Protein AF-A0A3G5AWD2-F1 (afdb_monomer_lite)

pLDDT: mean 72.59, std 14.07, range [32.78, 94.0]

InterPro domains:
  IPR052785 Enterotoxin complex component [PTHR38443] (2-233)

Foldseek 3Di:
DPPDPVPPVVLVVLLVLLVVLVVLLVVLVVLLVCLVVLLVVLVVVLVVLVCLLVVLCPDVVNVLLVVLQVLLVVLVVQLVVQLVVQLVVCVVVVHDPVVSVVSSVVSNVVSCVVCVVSNVSNVVSVVCVVPVVVSVPVVSVVVSVVSVVVSVVSVVSNVVSVVSSVVSVVVSVVSCVPDDPVSNVVSVVVVVVVVVVVVVVVVVVVVVVVVVVVVVVVVVVVVVVVVVVVVVVD

Sequence (234 aa):
GILSTDGTGKIDQLKNEILNTKKAIQNDLQQIALIPGALNEQGFAIFKEVYSLSKEIIEPAAQAGVAAYNKGKEINNSILEAEKKAAQEATEQGKTALEIESAKKAAREAIEKSKQGEIAAAAAAKTQEYDLMKVIDTEKIKKTFGVFAEVNKLTAEQRAYLDDLEKQNQKIYDLTTKLSIADLQKSMLLLTQNDLHTFANQVDVELDLLKRYKEDLNLIKNSITKLSTNVDTT

Organism: Bacillus cereus (NCBI:txid1396)

Secondary structure (DSSP, 8-state):
----TTTHHHHHHHHHHHHHHHHHHHHHHHHHHHHHHHHHHHHHHHHHHHHHHHHHHH-HHHHHHHHHHHHHHHHHHHHHHHHHHHHHHHHHTT--HHHHHHHHHHHHHHHHHHTHHHHHHHHHHHHTT--HHHHS-HHHHHHHHHHHHHHHHHHHHHHHHHHHHHHHHHHHHHHHHTS-HHHHHHHHHHHHHHHHHHHHHHHHHHHHHHHHHHHHHHHHHHHHHHHHHHHTT-

Radius of gyration: 40.39 Å; chains: 1; bounding box: 72×81×119 Å

Structure (mmCIF, N/CA/C/O backbone):
data_AF-A0A3G5AWD2-F1
#
_entry.id   AF-A0A3G5AWD2-F1
#
loop_
_atom_site.group_PDB
_atom_site.id
_atom_site.type_symbol
_atom_site.label_atom_id
_atom_site.label_alt_id
_atom_site.label_comp_id
_atom_site.label_asym_id
_atom_site.label_entity_id
_atom_site.label_seq_id
_atom_site.pdbx_PDB_ins_code
_atom_site.Cartn_x
_atom_site.Cartn_y
_atom_site.Cartn_z
_atom_site.occupancy
_atom_site.B_iso_or_equiv
_atom_site.auth_seq_id
_atom_site.auth_comp_id
_atom_site.auth_asym_id
_atom_site.auth_atom_id
_atom_site.pdbx_PDB_model_num
ATOM 1 N N . GLY A 1 1 ? 25.297 -13.599 -63.933 1.00 32.78 1 GLY A N 1
ATOM 2 C CA . GLY A 1 1 ? 25.505 -13.760 -62.486 1.00 32.78 1 GLY A CA 1
ATOM 3 C C . GLY A 1 1 ? 24.284 -13.227 -61.790 1.00 32.78 1 GLY A C 1
ATOM 4 O O . GLY A 1 1 ? 24.028 -12.037 -61.892 1.00 32.78 1 GLY A O 1
ATOM 5 N N . ILE A 1 2 ? 23.486 -14.112 -61.200 1.00 34.81 2 ILE A N 1
ATOM 6 C CA . ILE A 1 2 ? 22.302 -13.735 -60.428 1.00 34.81 2 ILE A CA 1
ATOM 7 C C . ILE A 1 2 ? 22.834 -13.215 -59.091 1.00 34.81 2 ILE A C 1
ATOM 9 O O . ILE A 1 2 ? 23.329 -13.988 -58.277 1.00 34.81 2 ILE A O 1
ATOM 13 N N . LEU A 1 3 ? 22.834 -11.894 -58.924 1.00 37.12 3 LEU A N 1
ATOM 14 C CA . LEU A 1 3 ? 23.059 -11.251 -57.634 1.00 37.12 3 LEU A CA 1
ATOM 15 C C . LEU A 1 3 ? 21.823 -11.532 -56.782 1.00 37.12 3 LEU A C 1
ATOM 17 O O . LEU A 1 3 ? 20.795 -10.876 -56.931 1.00 37.12 3 LEU A O 1
ATOM 21 N N . SER A 1 4 ? 21.914 -12.572 -55.957 1.00 35.22 4 SER A N 1
ATOM 22 C CA . SER A 1 4 ? 20.872 -12.986 -55.027 1.00 35.22 4 SER A CA 1
ATOM 23 C C . SER A 1 4 ? 20.471 -11.821 -54.120 1.00 35.22 4 SER A C 1
ATOM 25 O O . SER A 1 4 ? 21.257 -11.336 -53.309 1.00 35.22 4 SER A O 1
ATOM 27 N N . THR A 1 5 ? 19.217 -11.401 -54.240 1.00 43.53 5 THR A N 1
ATOM 28 C CA . THR A 1 5 ? 18.523 -10.403 -53.412 1.00 43.53 5 THR A CA 1
ATOM 29 C C . THR A 1 5 ? 18.226 -10.883 -51.982 1.00 43.53 5 THR A C 1
ATOM 31 O O . THR A 1 5 ? 17.611 -10.162 -51.202 1.00 43.53 5 THR A O 1
ATOM 34 N N . ASP A 1 6 ? 18.685 -12.079 -51.605 1.00 42.88 6 ASP A N 1
ATOM 35 C CA . ASP A 1 6 ? 18.377 -12.740 -50.327 1.00 42.88 6 ASP A CA 1
ATOM 36 C C . ASP A 1 6 ? 19.173 -12.211 -49.115 1.00 42.88 6 ASP A C 1
ATOM 38 O O . ASP A 1 6 ? 18.933 -12.635 -47.982 1.00 42.88 6 ASP A O 1
ATOM 42 N N . GLY A 1 7 ? 20.127 -11.294 -49.326 1.00 48.44 7 GLY A N 1
ATOM 43 C CA . GLY A 1 7 ? 21.010 -10.772 -48.272 1.00 48.44 7 GLY A CA 1
ATOM 44 C C . GLY A 1 7 ? 20.527 -9.492 -47.577 1.00 48.44 7 GLY A C 1
ATOM 45 O O . GLY A 1 7 ? 20.767 -9.313 -46.386 1.00 48.44 7 GLY A O 1
ATOM 46 N N . THR A 1 8 ? 19.833 -8.596 -48.283 1.00 52.56 8 THR A N 1
ATOM 47 C CA . THR A 1 8 ? 19.441 -7.271 -47.760 1.00 52.56 8 THR A CA 1
ATOM 48 C C . THR A 1 8 ? 18.243 -7.338 -46.811 1.00 52.56 8 THR A C 1
ATOM 50 O O . THR A 1 8 ? 18.281 -6.736 -45.741 1.00 52.56 8 THR A O 1
ATOM 53 N N . GLY A 1 9 ? 17.223 -8.143 -47.130 1.00 58.12 9 GLY A N 1
ATOM 54 C CA . GLY A 1 9 ? 16.005 -8.243 -46.313 1.00 58.12 9 GLY A CA 1
ATOM 55 C C . GLY A 1 9 ? 16.225 -8.843 -44.918 1.00 58.12 9 GLY A C 1
ATOM 56 O O . GLY A 1 9 ? 15.595 -8.408 -43.957 1.00 58.12 9 GLY A O 1
ATOM 57 N N . LYS A 1 10 ? 17.162 -9.791 -44.778 1.00 60.72 10 LYS A N 1
ATOM 58 C CA . LYS A 1 10 ? 17.505 -10.403 -43.480 1.00 60.72 10 LYS A CA 1
ATOM 59 C C . LYS A 1 10 ? 18.208 -9.422 -42.541 1.00 60.72 10 LYS A C 1
ATOM 61 O O . LYS A 1 10 ? 17.951 -9.433 -41.342 1.00 60.72 10 LYS A O 1
ATOM 66 N N . ILE A 1 11 ? 19.066 -8.556 -43.084 1.00 63.03 11 ILE A N 1
ATOM 67 C CA . ILE A 1 11 ? 19.780 -7.535 -42.306 1.00 63.03 11 ILE A CA 1
ATOM 68 C C . ILE A 1 11 ? 18.812 -6.443 -41.832 1.00 63.03 11 ILE A C 1
ATOM 70 O O . ILE A 1 11 ? 18.883 -6.027 -40.677 1.00 63.03 11 ILE A O 1
ATOM 74 N N . ASP A 1 12 ? 17.875 -6.016 -42.681 1.00 64.25 12 ASP A N 1
ATOM 75 C CA . ASP A 1 12 ? 16.871 -5.015 -42.304 1.00 64.25 12 ASP A CA 1
ATOM 76 C C . ASP A 1 12 ? 15.868 -5.553 -41.271 1.00 64.25 12 ASP A C 1
ATOM 78 O O . ASP A 1 12 ? 15.511 -4.845 -40.326 1.00 64.25 12 ASP A O 1
ATOM 82 N N . GLN A 1 13 ? 15.459 -6.821 -41.389 1.00 67.19 13 GLN A N 1
ATOM 83 C CA . GLN A 1 13 ? 14.648 -7.494 -40.368 1.00 67.19 13 GLN A CA 1
ATOM 84 C C . GLN A 1 13 ? 15.373 -7.546 -39.026 1.00 67.19 13 GLN A C 1
ATOM 86 O O . GLN A 1 13 ? 14.821 -7.127 -38.010 1.00 67.19 13 GLN A O 1
ATOM 91 N N . LEU A 1 14 ? 16.635 -7.970 -39.029 1.00 64.56 14 LEU A N 1
ATOM 92 C CA . LEU A 1 14 ? 17.430 -8.045 -37.815 1.00 64.56 14 LEU A CA 1
ATOM 93 C C . LEU A 1 14 ? 17.644 -6.669 -37.167 1.00 64.56 14 LEU A C 1
ATOM 95 O O . LEU A 1 14 ? 17.541 -6.527 -35.949 1.00 64.56 14 LEU A O 1
ATOM 99 N N . LYS A 1 15 ? 17.894 -5.633 -37.974 1.00 66.25 15 LYS A N 1
ATOM 100 C CA . LYS A 1 15 ? 17.991 -4.246 -37.504 1.00 66.25 15 LYS A CA 1
ATOM 101 C C . LYS A 1 15 ? 16.703 -3.808 -36.808 1.00 66.25 15 LYS A C 1
ATOM 103 O O . LYS A 1 15 ? 16.760 -3.228 -35.724 1.00 66.25 15 LYS A O 1
ATOM 108 N N . ASN A 1 16 ? 15.554 -4.080 -37.421 1.00 73.00 16 ASN A N 1
ATOM 109 C CA . ASN A 1 16 ? 14.258 -3.731 -36.851 1.00 73.00 16 ASN A CA 1
ATOM 110 C C . ASN A 1 16 ? 13.982 -4.508 -35.560 1.00 73.00 16 ASN A C 1
ATOM 112 O O . ASN A 1 16 ? 13.482 -3.924 -34.603 1.00 73.00 16 ASN A O 1
ATOM 116 N N . GLU A 1 17 ? 14.356 -5.785 -35.488 1.00 73.25 17 GLU A N 1
ATOM 117 C CA . GLU A 1 17 ? 14.231 -6.577 -34.262 1.00 73.25 17 GLU A CA 1
ATOM 118 C C . GLU A 1 17 ? 15.105 -6.036 -33.126 1.00 73.25 17 GLU A C 1
ATOM 120 O O . GLU A 1 17 ? 14.606 -5.865 -32.017 1.00 73.25 17 GLU A O 1
ATOM 125 N N . ILE A 1 18 ? 16.365 -5.680 -33.400 1.00 67.56 18 ILE A N 1
ATOM 126 C CA . ILE A 1 18 ? 17.262 -5.073 -32.404 1.00 67.56 18 ILE A CA 1
ATOM 127 C C . ILE A 1 18 ? 16.714 -3.719 -31.930 1.00 67.56 18 ILE A C 1
ATOM 129 O O . ILE A 1 18 ? 16.698 -3.450 -30.730 1.00 67.56 18 ILE A O 1
ATOM 133 N N . LEU A 1 19 ? 16.245 -2.866 -32.847 1.00 70.25 19 LEU A N 1
ATOM 134 C CA . LEU A 1 19 ? 15.649 -1.569 -32.506 1.00 70.25 19 LEU A CA 1
ATOM 135 C C . LEU A 1 19 ? 14.384 -1.723 -31.656 1.00 70.25 19 LEU A C 1
ATOM 137 O O . LEU A 1 19 ? 14.224 -1.019 -30.661 1.00 70.25 19 LEU A O 1
ATOM 141 N N . ASN A 1 20 ? 13.501 -2.650 -32.023 1.00 78.94 20 ASN A N 1
ATOM 142 C CA . ASN A 1 20 ? 12.268 -2.902 -31.285 1.00 78.94 20 ASN A CA 1
ATOM 143 C C . ASN A 1 20 ? 12.556 -3.469 -29.891 1.00 78.94 20 ASN A C 1
ATOM 145 O O . ASN A 1 20 ? 11.958 -3.015 -28.921 1.00 78.94 20 ASN A O 1
ATOM 149 N N . THR A 1 21 ? 13.514 -4.390 -29.768 1.00 68.75 21 THR A N 1
ATOM 150 C CA . THR A 1 21 ? 13.931 -4.929 -28.468 1.00 68.75 21 THR A CA 1
ATOM 151 C C . THR A 1 21 ? 14.593 -3.860 -27.593 1.00 68.75 21 THR A C 1
ATOM 153 O O . THR A 1 21 ? 14.293 -3.784 -26.407 1.00 68.75 21 THR A O 1
ATOM 156 N N . LYS A 1 22 ? 15.407 -2.956 -28.156 1.00 68.50 22 LYS A N 1
ATOM 157 C CA . LYS A 1 22 ? 15.947 -1.806 -27.406 1.00 68.50 22 LYS A CA 1
ATOM 158 C C . LYS A 1 22 ? 14.855 -0.858 -26.908 1.00 68.50 22 LYS A C 1
ATOM 160 O O . LYS A 1 22 ? 14.927 -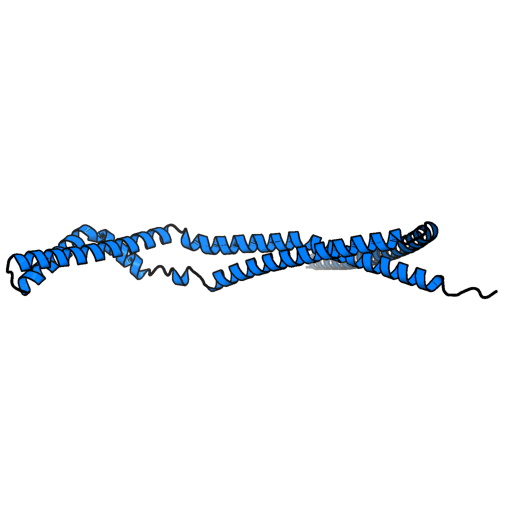0.411 -25.768 1.00 68.50 22 LYS A O 1
ATOM 165 N N . LYS A 1 23 ? 13.845 -0.567 -27.736 1.00 78.06 23 LYS A N 1
ATOM 166 C CA . LYS A 1 23 ? 12.687 0.245 -27.327 1.00 78.06 23 LYS A CA 1
ATOM 167 C C . LYS A 1 23 ? 11.889 -0.423 -26.208 1.00 78.06 23 LYS A C 1
ATOM 169 O O . LYS A 1 23 ? 11.485 0.268 -25.281 1.00 78.06 23 LYS A O 1
ATOM 174 N N . ALA A 1 24 ? 11.697 -1.742 -26.276 1.00 72.75 24 ALA A N 1
ATOM 175 C CA . ALA A 1 24 ? 11.043 -2.506 -25.214 1.00 72.75 24 ALA A CA 1
ATOM 176 C C . ALA A 1 24 ? 11.823 -2.398 -23.892 1.00 72.75 24 ALA A C 1
ATOM 178 O O . ALA A 1 24 ? 11.256 -1.966 -22.897 1.00 72.75 24 ALA A O 1
ATOM 179 N N . ILE A 1 25 ? 13.145 -2.616 -23.917 1.00 68.31 25 ILE A N 1
ATOM 180 C CA . ILE A 1 25 ? 14.016 -2.448 -22.738 1.00 68.31 25 ILE A CA 1
ATOM 181 C C . ILE A 1 25 ? 13.930 -1.029 -22.170 1.00 68.31 25 ILE A C 1
ATOM 183 O O . ILE A 1 25 ? 13.826 -0.853 -20.961 1.00 68.31 25 ILE A O 1
ATOM 187 N N . GLN A 1 26 ? 13.979 -0.001 -23.023 1.00 69.25 26 GLN A N 1
ATOM 188 C CA . GLN A 1 26 ? 13.848 1.389 -22.576 1.00 69.25 26 GLN A CA 1
ATOM 189 C C . GLN A 1 26 ? 12.498 1.646 -21.905 1.00 69.25 26 GLN A C 1
ATOM 191 O O . GLN A 1 26 ? 12.458 2.319 -20.877 1.00 69.25 26 GLN A O 1
ATOM 196 N N . ASN A 1 27 ? 11.414 1.101 -22.459 1.00 78.56 27 ASN A N 1
ATOM 197 C CA . ASN A 1 27 ? 10.090 1.195 -21.859 1.00 78.56 27 ASN A CA 1
ATOM 198 C C . ASN A 1 27 ? 10.044 0.489 -20.496 1.00 78.56 27 ASN A C 1
ATOM 200 O O . ASN A 1 27 ? 9.622 1.105 -19.523 1.00 78.56 27 ASN A O 1
ATOM 204 N N . ASP A 1 28 ? 10.541 -0.744 -20.388 1.00 72.00 28 ASP A N 1
ATOM 205 C CA . ASP A 1 28 ? 10.558 -1.486 -19.120 1.00 72.00 28 ASP A CA 1
ATOM 206 C C . ASP A 1 28 ? 11.388 -0.763 -18.052 1.00 72.00 28 ASP A C 1
ATOM 208 O O . ASP A 1 28 ? 10.946 -0.614 -16.915 1.00 72.00 28 ASP A O 1
ATOM 212 N N . LEU A 1 29 ? 12.555 -0.224 -18.421 1.00 68.25 29 LEU A N 1
ATOM 213 C CA . LEU A 1 29 ? 13.387 0.587 -17.526 1.00 68.25 29 LEU A CA 1
ATOM 214 C C . LEU A 1 29 ? 12.679 1.868 -17.069 1.00 68.25 29 LEU A C 1
ATOM 216 O O . LEU A 1 29 ? 12.783 2.231 -15.897 1.00 68.25 29 LEU A O 1
ATOM 220 N N . GLN A 1 30 ? 11.957 2.549 -17.965 1.00 74.19 30 GLN A N 1
ATOM 221 C CA . GLN A 1 30 ? 11.155 3.723 -17.609 1.00 74.19 30 GLN A CA 1
ATOM 222 C C . GLN A 1 30 ? 10.038 3.354 -16.632 1.00 74.19 30 GLN A C 1
ATOM 224 O O . GLN A 1 30 ? 9.880 4.034 -15.622 1.00 74.19 30 GLN A O 1
ATOM 229 N N . GLN A 1 31 ? 9.306 2.266 -16.883 1.00 77.69 31 GLN A N 1
ATOM 230 C CA . GLN A 1 31 ? 8.248 1.813 -15.979 1.00 77.69 31 GLN A CA 1
ATOM 231 C C . GLN A 1 31 ? 8.817 1.408 -14.613 1.00 77.69 31 GLN A C 1
ATOM 233 O O . GLN A 1 31 ? 8.313 1.856 -13.586 1.00 77.69 31 GLN A O 1
ATOM 238 N N . ILE A 1 32 ? 9.931 0.666 -14.575 1.00 72.19 32 ILE A N 1
ATOM 239 C CA . ILE A 1 32 ? 10.632 0.312 -13.330 1.00 72.19 32 ILE A CA 1
ATOM 240 C C . ILE A 1 32 ? 11.072 1.564 -12.558 1.00 72.19 32 ILE A C 1
ATOM 242 O O . ILE A 1 32 ? 10.957 1.590 -11.334 1.00 72.19 32 ILE A O 1
ATOM 246 N N . ALA A 1 33 ? 11.542 2.612 -13.241 1.00 68.38 33 ALA A N 1
ATOM 247 C CA . ALA A 1 33 ? 11.981 3.851 -12.598 1.00 68.38 33 ALA A CA 1
ATOM 248 C C . ALA A 1 33 ? 10.837 4.641 -11.931 1.00 68.38 33 ALA A C 1
ATOM 250 O O . ALA A 1 33 ? 11.086 5.383 -10.980 1.00 68.38 33 ALA A O 1
ATOM 251 N N . LEU A 1 34 ? 9.591 4.473 -12.389 1.00 76.44 34 LEU A N 1
ATOM 252 C CA . LEU A 1 34 ? 8.410 5.130 -11.813 1.00 76.44 34 LEU A CA 1
ATOM 253 C C . LEU A 1 34 ? 7.895 4.425 -10.546 1.00 76.44 34 LEU A C 1
ATOM 255 O O . LEU A 1 34 ? 7.305 5.066 -9.672 1.00 76.44 34 LEU A O 1
ATOM 259 N N . ILE A 1 35 ? 8.152 3.121 -10.413 1.00 73.00 35 ILE A N 1
ATOM 260 C CA . ILE A 1 35 ? 7.610 2.283 -9.334 1.00 73.00 35 ILE A CA 1
ATOM 261 C C . ILE A 1 35 ? 8.064 2.723 -7.933 1.00 73.00 35 ILE A C 1
ATOM 263 O O . ILE A 1 35 ? 7.203 2.804 -7.059 1.00 73.00 35 ILE A O 1
ATOM 267 N N . PRO A 1 36 ? 9.339 3.075 -7.667 1.00 72.19 36 PRO A N 1
ATOM 268 C CA . PRO A 1 36 ? 9.747 3.573 -6.353 1.00 72.19 36 PRO A CA 1
ATOM 269 C C . PRO A 1 36 ? 8.966 4.812 -5.894 1.00 72.19 36 PRO A C 1
ATOM 271 O O . PRO A 1 36 ? 8.609 4.909 -4.721 1.00 72.19 36 PRO A O 1
ATOM 274 N N . GLY A 1 37 ? 8.669 5.741 -6.811 1.00 71.25 37 GLY A N 1
ATOM 275 C CA . GLY A 1 37 ? 7.869 6.933 -6.518 1.00 71.25 37 GLY A CA 1
ATOM 276 C C . GLY A 1 37 ? 6.425 6.577 -6.165 1.00 71.25 37 GLY A C 1
ATOM 277 O O . GLY A 1 37 ? 5.924 7.009 -5.127 1.00 71.25 37 GLY A O 1
ATOM 278 N N . ALA A 1 38 ? 5.798 5.720 -6.976 1.00 74.75 38 ALA A N 1
ATOM 279 C CA . ALA A 1 38 ? 4.441 5.235 -6.737 1.00 74.75 38 ALA A CA 1
ATOM 280 C C . ALA A 1 38 ? 4.333 4.430 -5.427 1.00 74.75 38 ALA A C 1
ATOM 282 O O . ALA A 1 38 ? 3.418 4.651 -4.638 1.00 74.75 38 ALA A O 1
ATOM 283 N N . LEU A 1 39 ? 5.295 3.547 -5.136 1.00 72.06 39 LEU A N 1
ATOM 284 C CA . LEU A 1 39 ? 5.353 2.793 -3.879 1.00 72.06 39 LEU A CA 1
ATOM 285 C C . LEU A 1 39 ? 5.528 3.709 -2.664 1.00 72.06 39 LEU A C 1
ATOM 287 O O . LEU A 1 39 ? 4.911 3.462 -1.631 1.00 72.06 39 LEU A O 1
ATOM 291 N N . ASN A 1 40 ? 6.334 4.770 -2.770 1.00 69.00 40 ASN A N 1
ATOM 292 C CA . ASN A 1 40 ? 6.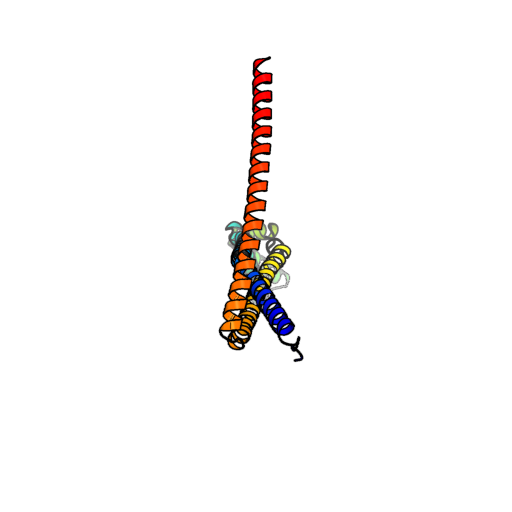504 5.741 -1.689 1.00 69.00 40 ASN A CA 1
ATOM 293 C C . ASN A 1 40 ? 5.211 6.533 -1.425 1.00 69.00 40 ASN A C 1
ATOM 295 O O . ASN A 1 40 ? 4.827 6.726 -0.272 1.00 69.00 40 ASN A O 1
ATOM 299 N N . GLU A 1 41 ? 4.503 6.940 -2.482 1.00 76.44 41 GLU A N 1
ATOM 300 C CA . GLU A 1 41 ? 3.196 7.596 -2.368 1.00 76.44 41 GLU A CA 1
ATOM 301 C C . GLU A 1 41 ? 2.162 6.683 -1.692 1.00 76.44 41 GLU A C 1
ATOM 303 O O . GLU A 1 41 ? 1.510 7.093 -0.727 1.00 76.44 41 GLU A O 1
ATOM 308 N N . GLN A 1 42 ? 2.070 5.420 -2.123 1.00 76.19 42 GLN A N 1
ATOM 309 C CA . GLN A 1 42 ? 1.186 4.443 -1.483 1.00 76.19 42 GLN A CA 1
ATOM 310 C C . GLN A 1 42 ? 1.622 4.133 -0.041 1.00 76.19 42 GLN A C 1
ATOM 312 O O . GLN A 1 42 ? 0.778 4.024 0.844 1.00 76.19 42 GLN A O 1
ATOM 317 N N . GLY A 1 43 ? 2.926 4.063 0.243 1.00 68.50 43 GLY A N 1
ATOM 318 C CA . GLY A 1 43 ? 3.460 3.881 1.597 1.00 68.50 43 GLY A CA 1
ATOM 319 C C . GLY A 1 43 ? 3.081 5.024 2.542 1.00 68.50 43 GLY A C 1
ATOM 320 O O . GLY A 1 43 ? 2.665 4.787 3.679 1.00 68.50 43 GLY A O 1
ATOM 321 N N . PHE A 1 44 ? 3.135 6.268 2.061 1.00 72.50 44 PHE A N 1
ATOM 322 C CA . PHE A 1 44 ? 2.657 7.430 2.807 1.00 72.50 44 PHE A CA 1
ATOM 323 C C . PHE A 1 44 ? 1.134 7.401 3.015 1.00 72.50 44 PHE A C 1
ATOM 325 O O . PHE A 1 44 ? 0.652 7.738 4.100 1.00 72.50 44 PHE A O 1
ATOM 332 N N . ALA A 1 45 ? 0.370 6.947 2.017 1.00 74.06 45 ALA A N 1
ATOM 333 C CA . ALA A 1 45 ? -1.070 6.748 2.152 1.00 74.06 45 ALA A CA 1
ATOM 334 C C . ALA A 1 45 ? -1.403 5.683 3.214 1.00 74.06 45 ALA A C 1
ATOM 336 O O . ALA A 1 45 ? -2.236 5.946 4.080 1.00 74.06 45 ALA A O 1
ATOM 337 N N . ILE A 1 46 ? -0.701 4.541 3.229 1.00 74.75 46 ILE A N 1
ATOM 338 C CA . ILE A 1 46 ? -0.832 3.513 4.280 1.00 74.75 46 ILE A CA 1
ATOM 339 C C . ILE A 1 46 ? -0.560 4.128 5.649 1.00 74.75 46 ILE A C 1
ATOM 341 O O . ILE A 1 46 ? -1.370 3.967 6.560 1.00 74.75 46 ILE A O 1
ATOM 345 N N . PHE A 1 47 ? 0.550 4.859 5.797 1.00 72.44 47 PHE A N 1
ATOM 346 C CA . PHE A 1 47 ? 0.885 5.517 7.058 1.00 72.44 47 PHE A CA 1
ATOM 347 C C . PHE A 1 47 ? -0.244 6.441 7.525 1.00 72.44 47 PHE A C 1
ATOM 349 O O . PHE A 1 47 ? -0.658 6.360 8.678 1.00 72.44 47 PHE A O 1
ATOM 356 N N . LYS A 1 48 ? -0.781 7.283 6.635 1.00 74.75 48 LYS A N 1
ATOM 357 C CA . LYS A 1 48 ? -1.860 8.223 6.961 1.00 74.75 48 LYS A CA 1
ATOM 358 C C . LYS A 1 48 ? -3.143 7.512 7.398 1.00 74.75 48 LYS A C 1
ATOM 360 O O . LYS A 1 48 ? -3.750 7.923 8.386 1.00 74.75 48 LYS A O 1
ATOM 365 N N . GLU A 1 49 ? -3.549 6.464 6.687 1.00 75.31 49 GLU A N 1
ATOM 366 C CA . GLU A 1 49 ? -4.776 5.720 6.995 1.00 75.31 49 GLU A CA 1
ATOM 367 C C . GLU A 1 49 ? -4.632 4.898 8.288 1.00 75.31 49 GLU A C 1
ATOM 369 O O . GLU A 1 49 ? -5.487 4.982 9.169 1.00 75.31 49 GLU A O 1
ATOM 374 N N . VAL A 1 50 ? -3.507 4.196 8.479 1.00 71.38 50 VAL A N 1
ATOM 375 C CA . VAL A 1 50 ? -3.209 3.458 9.722 1.00 71.38 50 VAL A CA 1
ATOM 376 C C . VAL A 1 50 ? -3.088 4.411 10.911 1.00 71.38 50 VAL A C 1
ATOM 378 O O . VAL A 1 50 ? -3.599 4.125 11.996 1.00 71.38 50 VAL A O 1
ATOM 381 N N . TYR A 1 51 ? -2.448 5.565 10.727 1.00 70.75 51 TYR A N 1
ATOM 382 C CA . TYR A 1 51 ? -2.369 6.595 11.756 1.00 70.75 51 TYR A CA 1
ATOM 383 C C . TYR A 1 51 ? -3.755 7.151 12.103 1.00 70.75 51 TYR A C 1
ATOM 385 O O . TYR A 1 51 ? -4.066 7.301 13.279 1.00 70.75 51 TYR A O 1
ATOM 393 N N . SER A 1 52 ? -4.618 7.406 11.115 1.00 68.88 52 SER A N 1
ATOM 394 C CA . SER A 1 52 ? -5.990 7.863 11.370 1.00 68.88 52 SER A CA 1
ATOM 395 C C . SER A 1 52 ? -6.810 6.828 12.140 1.00 68.88 52 SER A C 1
ATOM 397 O O . SER A 1 52 ? -7.502 7.202 13.082 1.00 68.88 52 SER A O 1
ATOM 399 N N . LEU A 1 53 ? -6.722 5.549 11.764 1.00 68.19 53 LEU A N 1
ATOM 400 C CA . LEU A 1 53 ? -7.413 4.454 12.451 1.00 68.19 53 LEU A CA 1
ATOM 401 C C . LEU A 1 53 ? -6.911 4.284 13.886 1.00 68.19 53 LEU A C 1
ATOM 403 O O . LEU A 1 53 ? -7.697 4.116 14.812 1.00 68.19 53 LEU A O 1
ATOM 407 N N . SER A 1 54 ? -5.592 4.336 14.079 1.00 63.44 54 SER A N 1
ATOM 408 C CA . SER A 1 54 ? -5.000 4.172 15.404 1.00 63.44 54 SER A CA 1
ATOM 409 C C . SER A 1 54 ? -5.276 5.373 16.298 1.00 63.44 54 SER A C 1
ATOM 411 O O . SER A 1 54 ? -5.684 5.161 17.432 1.00 63.44 54 SER A O 1
ATOM 413 N N . LYS A 1 55 ? -5.138 6.615 15.813 1.00 62.38 55 LYS A N 1
ATOM 414 C CA . LYS A 1 55 ? -5.335 7.846 16.599 1.00 62.38 55 LYS A CA 1
ATOM 415 C C . LYS A 1 55 ? -6.654 7.857 17.378 1.00 62.38 55 LYS A C 1
ATOM 417 O O . LYS A 1 55 ? -6.653 8.235 18.545 1.00 62.38 55 LYS A O 1
ATOM 422 N N . GLU A 1 56 ? -7.742 7.418 16.754 1.00 58.75 56 GLU A N 1
ATOM 423 C CA . GLU A 1 56 ? -9.074 7.376 17.376 1.00 58.75 56 GLU A CA 1
ATOM 424 C C . GLU A 1 56 ? -9.182 6.292 18.476 1.00 58.75 56 GLU A C 1
ATOM 426 O O . GLU A 1 56 ? -10.008 6.396 19.377 1.00 58.75 56 GLU A O 1
ATOM 431 N N . ILE A 1 57 ? -8.302 5.283 18.460 1.00 54.53 57 ILE A N 1
ATOM 432 C CA . ILE A 1 57 ? -8.222 4.194 19.452 1.00 54.53 57 ILE A CA 1
ATOM 433 C C . ILE A 1 57 ? -7.273 4.542 20.618 1.00 54.53 57 ILE A C 1
ATOM 435 O O . ILE A 1 57 ? -7.513 4.142 21.759 1.00 54.53 57 ILE A O 1
ATOM 439 N N . ILE A 1 58 ? -6.179 5.270 20.359 1.00 53.59 58 ILE A N 1
ATOM 440 C CA . ILE A 1 58 ? -5.165 5.653 21.371 1.00 53.59 58 ILE A CA 1
ATOM 441 C C . ILE A 1 58 ? -5.494 6.950 22.118 1.00 53.59 58 ILE A C 1
ATOM 443 O O . ILE A 1 58 ? -4.723 7.357 22.989 1.00 53.59 58 ILE A O 1
ATOM 447 N N . GLU A 1 59 ? -6.617 7.605 21.823 1.00 61.78 59 GLU A N 1
ATOM 448 C CA . GLU A 1 59 ? -7.002 8.812 22.547 1.00 61.78 59 GLU A CA 1
ATOM 449 C C . GLU A 1 59 ? -7.287 8.480 24.031 1.00 61.78 59 GLU A C 1
ATOM 451 O O . GLU A 1 59 ? -8.076 7.575 24.321 1.00 61.78 59 GLU A O 1
ATOM 456 N N . PRO A 1 60 ? -6.676 9.184 25.007 1.00 60.22 60 PRO A N 1
ATOM 457 C CA . PRO A 1 60 ? -6.822 8.856 26.431 1.00 60.22 60 PRO A CA 1
ATOM 458 C C . PRO A 1 60 ? -8.277 8.830 26.919 1.00 60.22 60 PRO A C 1
ATOM 460 O O . PRO A 1 60 ? -8.624 8.056 27.811 1.00 60.22 60 PRO A O 1
ATOM 463 N N . ALA A 1 61 ? -9.142 9.644 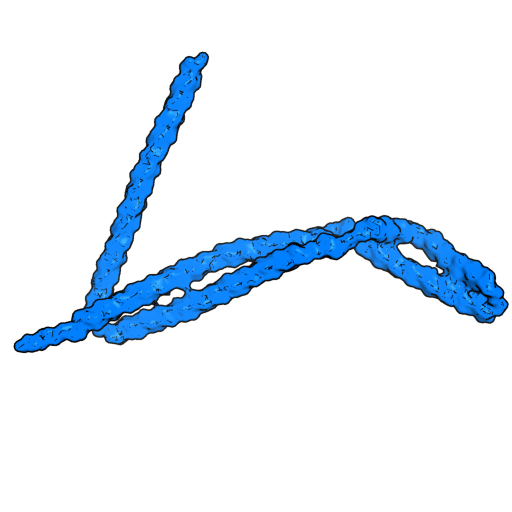26.306 1.00 62.75 61 ALA A N 1
ATOM 464 C CA . ALA A 1 61 ? -10.576 9.657 26.577 1.00 62.75 61 ALA A CA 1
ATOM 465 C C . ALA A 1 61 ? -11.272 8.358 26.124 1.00 62.75 61 ALA A C 1
ATOM 467 O O . ALA A 1 61 ? -12.114 7.840 26.857 1.00 62.75 61 ALA A O 1
ATOM 468 N N . ALA A 1 62 ? -10.875 7.794 24.975 1.00 62.38 62 ALA A N 1
ATOM 469 C CA . ALA A 1 62 ? -11.355 6.500 24.485 1.00 62.38 62 ALA A CA 1
ATOM 470 C C . ALA A 1 62 ? -10.988 5.373 25.456 1.00 62.38 62 ALA A C 1
ATOM 472 O O . ALA A 1 62 ? -11.832 4.568 25.850 1.00 62.38 62 ALA A O 1
ATOM 473 N N . GLN A 1 63 ? -9.728 5.349 25.898 1.00 64.31 63 GLN A N 1
ATOM 474 C CA . GLN A 1 63 ? -9.224 4.329 26.819 1.00 64.31 63 GLN A CA 1
ATOM 475 C C . GLN A 1 63 ? -9.900 4.408 28.193 1.00 64.31 63 GLN A C 1
ATOM 477 O O . GLN A 1 63 ? -10.300 3.379 28.744 1.00 64.31 63 GLN A O 1
ATOM 482 N N . ALA A 1 64 ? -10.085 5.620 28.726 1.00 68.12 64 ALA A N 1
ATOM 483 C CA . ALA A 1 64 ? -10.806 5.838 29.977 1.00 68.12 64 ALA A CA 1
ATOM 484 C C . ALA A 1 64 ? -12.284 5.416 29.871 1.00 68.12 64 ALA A C 1
ATOM 486 O O . ALA A 1 64 ? -12.803 4.773 30.787 1.00 68.12 64 ALA A O 1
ATOM 487 N N . GLY A 1 65 ? -12.939 5.706 28.741 1.00 69.62 65 GLY A N 1
ATOM 488 C CA . GLY A 1 65 ? -14.312 5.278 28.459 1.00 69.62 65 GLY A CA 1
ATOM 489 C C . GLY A 1 65 ? -14.464 3.754 28.406 1.00 69.62 65 GLY A C 1
ATOM 490 O O . GLY A 1 65 ? -15.339 3.198 29.072 1.00 69.62 65 GLY A O 1
ATOM 491 N N . VAL A 1 66 ? -13.572 3.055 27.695 1.00 68.00 66 VAL A N 1
ATOM 492 C CA . VAL A 1 66 ? -13.569 1.580 27.609 1.00 68.00 66 VAL A CA 1
ATOM 493 C C . VAL A 1 66 ? -13.305 0.937 28.974 1.00 68.00 66 VAL A C 1
ATOM 495 O O . VAL A 1 66 ? -13.983 -0.023 29.349 1.00 68.00 66 VAL A O 1
ATOM 498 N N . ALA A 1 67 ? -12.354 1.468 29.746 1.00 75.69 67 ALA A N 1
ATOM 499 C CA . ALA A 1 67 ? -12.064 0.976 31.090 1.00 75.69 67 ALA A CA 1
ATOM 500 C C . ALA A 1 67 ? -13.272 1.138 32.028 1.00 75.69 67 ALA A C 1
ATOM 502 O O . ALA A 1 67 ? -13.640 0.187 32.722 1.00 75.69 67 ALA A O 1
ATOM 503 N N . ALA A 1 68 ? -13.933 2.301 32.005 1.00 79.38 68 ALA A N 1
ATOM 504 C CA . ALA A 1 68 ? -15.135 2.562 32.795 1.00 79.38 68 ALA A CA 1
ATOM 505 C C . ALA A 1 68 ? -16.312 1.659 32.385 1.00 79.38 68 ALA A C 1
ATOM 507 O O . ALA A 1 68 ? -17.001 1.117 33.251 1.00 79.38 68 ALA A O 1
ATOM 508 N N . TYR A 1 69 ? -16.512 1.429 31.084 1.00 73.44 69 TYR A N 1
ATOM 509 C CA . TYR A 1 69 ? -17.532 0.507 30.577 1.00 73.44 69 TYR A CA 1
ATOM 510 C C . TYR A 1 69 ? -17.301 -0.935 31.056 1.00 73.44 69 TYR A C 1
ATOM 512 O O . TYR A 1 69 ? -18.211 -1.572 31.595 1.00 73.44 69 TYR A O 1
ATOM 520 N N . ASN A 1 70 ? -16.070 -1.442 30.922 1.00 77.94 70 ASN A N 1
ATOM 521 C CA . ASN A 1 70 ? -15.705 -2.784 31.382 1.00 77.94 70 ASN A CA 1
ATOM 522 C C . ASN A 1 70 ? -15.868 -2.926 32.899 1.00 77.94 70 ASN A C 1
ATOM 524 O O . ASN A 1 70 ? -16.411 -3.931 33.365 1.00 77.94 70 ASN A O 1
ATOM 528 N N . LYS A 1 71 ? -15.481 -1.897 33.664 1.00 84.00 71 LYS A N 1
ATOM 529 C CA . LYS A 1 71 ? -15.692 -1.861 35.114 1.00 84.00 71 LYS A CA 1
ATOM 530 C C . LYS A 1 71 ? -17.180 -1.895 35.469 1.00 84.00 71 LYS A C 1
ATOM 532 O O . LYS A 1 71 ? -17.578 -2.641 36.357 1.00 84.00 71 LYS A O 1
ATOM 537 N N . GLY A 1 72 ? -18.026 -1.185 34.722 1.00 83.44 72 GLY A N 1
ATOM 538 C CA . GLY A 1 72 ? -19.482 -1.261 34.862 1.00 83.44 72 GLY A CA 1
ATOM 539 C C . GLY A 1 72 ? -20.044 -2.669 34.654 1.00 83.44 72 GLY A C 1
ATOM 540 O O . GLY A 1 72 ? -20.908 -3.109 35.413 1.00 83.44 72 GLY A O 1
ATOM 541 N N . LYS A 1 73 ? -19.532 -3.405 33.660 1.00 82.69 73 LYS A N 1
ATOM 542 C CA . LYS A 1 73 ? -19.924 -4.801 33.404 1.00 82.69 73 LYS A CA 1
ATOM 543 C C . LYS A 1 73 ? -19.502 -5.735 34.545 1.00 82.69 73 LYS A C 1
ATOM 545 O O . LYS A 1 73 ? -20.287 -6.584 34.959 1.00 82.69 73 LYS A O 1
ATOM 550 N N . GLU A 1 74 ? -18.296 -5.550 35.079 1.00 87.69 74 GLU A N 1
ATOM 551 C CA . GLU A 1 74 ? -17.780 -6.293 36.237 1.00 87.69 74 GLU A CA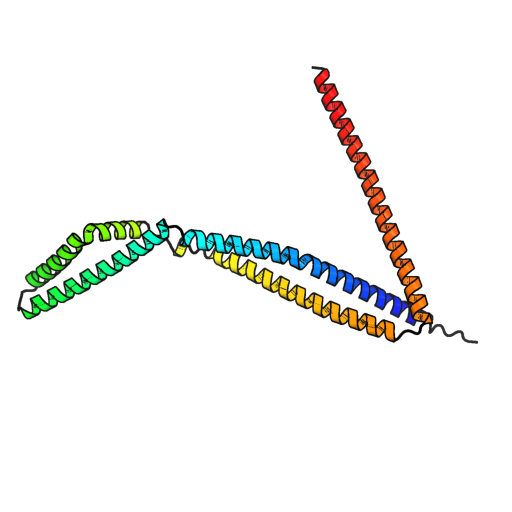 1
ATOM 552 C C . GLU A 1 74 ? -18.623 -6.048 37.500 1.00 87.69 74 GLU A C 1
ATOM 554 O O . GLU A 1 74 ? -18.986 -6.995 38.201 1.00 87.69 74 GLU A O 1
ATOM 559 N N . ILE A 1 75 ? -19.005 -4.791 37.754 1.00 88.81 75 ILE A N 1
ATOM 560 C CA . ILE A 1 75 ? -19.876 -4.422 38.879 1.00 88.81 75 ILE A CA 1
ATOM 561 C C . ILE A 1 75 ? -21.259 -5.048 38.710 1.00 88.81 75 ILE A C 1
ATOM 563 O O . ILE A 1 75 ? -21.788 -5.620 39.659 1.00 88.81 75 ILE A O 1
ATOM 567 N N . ASN A 1 76 ? -21.836 -4.998 37.507 1.00 88.69 76 ASN A N 1
ATOM 568 C CA . ASN A 1 76 ? -23.139 -5.607 37.247 1.00 88.69 76 ASN A CA 1
ATOM 569 C C . ASN A 1 76 ? -23.118 -7.129 37.470 1.00 88.69 76 ASN A C 1
ATOM 571 O O . ASN A 1 76 ? -24.051 -7.677 38.049 1.00 88.69 76 ASN A O 1
ATOM 575 N N . ASN A 1 77 ? -22.040 -7.807 37.068 1.00 90.75 77 ASN A N 1
ATOM 576 C CA . ASN A 1 77 ? -21.865 -9.230 37.363 1.00 90.75 77 ASN A CA 1
ATOM 577 C C . ASN A 1 77 ? -21.741 -9.483 38.872 1.00 90.75 77 ASN A C 1
ATOM 579 O O . ASN A 1 77 ? -22.405 -10.376 39.389 1.00 90.75 77 ASN A O 1
ATOM 583 N N . SER A 1 78 ? -20.970 -8.657 39.586 1.00 90.94 78 SER A N 1
ATOM 584 C CA . SER A 1 78 ? -20.843 -8.741 41.049 1.00 90.94 78 SER A CA 1
ATOM 585 C C . SER A 1 78 ? -22.189 -8.564 41.763 1.00 90.94 78 SER A C 1
ATOM 587 O O . SER A 1 78 ? -22.467 -9.269 42.730 1.00 90.94 78 SER A O 1
ATOM 589 N N . ILE A 1 79 ? -23.048 -7.660 41.275 1.00 91.81 79 ILE A N 1
ATOM 590 C CA . ILE A 1 79 ? -24.413 -7.474 41.792 1.00 91.81 79 ILE A CA 1
ATOM 591 C C . ILE A 1 79 ? -25.235 -8.750 41.600 1.00 91.81 79 ILE A C 1
ATOM 593 O O . ILE A 1 79 ? -25.832 -9.234 42.557 1.00 91.81 79 ILE A O 1
ATOM 597 N N . LEU A 1 80 ? -25.233 -9.326 40.395 1.00 92.44 80 LEU A N 1
ATOM 598 C CA . LEU A 1 80 ? -25.990 -10.548 40.098 1.00 92.44 80 LEU A CA 1
ATOM 599 C C . LEU A 1 80 ? -25.518 -11.743 40.937 1.00 92.44 80 LEU A C 1
ATOM 601 O O . LEU A 1 80 ? -26.335 -12.532 41.414 1.00 92.44 80 LEU A O 1
ATOM 605 N N . GLU A 1 81 ? -24.208 -11.882 41.142 1.00 93.56 81 GLU A N 1
ATOM 606 C CA . GLU A 1 81 ? -23.648 -12.930 41.998 1.00 93.56 81 GLU A CA 1
ATOM 607 C C . GLU A 1 81 ? -24.025 -12.733 43.468 1.00 93.56 81 GLU A C 1
ATOM 609 O O . GLU A 1 81 ? -24.412 -13.694 44.136 1.00 93.56 81 GLU A O 1
ATOM 614 N N . ALA A 1 82 ? -23.975 -11.497 43.968 1.00 92.50 82 ALA A N 1
ATOM 615 C CA . ALA A 1 82 ? -24.362 -11.181 45.338 1.00 92.50 82 ALA A CA 1
ATOM 616 C C . ALA A 1 82 ? -25.864 -11.373 45.580 1.00 92.50 82 ALA A C 1
ATOM 618 O O . ALA A 1 82 ? -26.243 -11.947 46.599 1.00 92.50 82 ALA A O 1
ATOM 619 N N . GLU A 1 83 ? -26.717 -10.971 44.634 1.00 91.75 83 GLU A N 1
ATOM 620 C CA . GLU A 1 83 ? -28.155 -11.255 44.668 1.00 91.75 83 GLU A CA 1
ATOM 621 C C . GLU A 1 83 ? -28.403 -12.769 44.700 1.00 91.75 83 GLU A C 1
ATOM 623 O O . GLU A 1 83 ? -29.176 -13.261 45.523 1.00 91.75 83 GLU A O 1
ATOM 628 N N . LYS A 1 84 ? -27.708 -13.541 43.857 1.00 94.00 84 LYS A N 1
ATOM 629 C CA . LYS A 1 84 ? -27.840 -15.003 43.828 1.00 94.00 84 LYS A CA 1
ATOM 630 C C . LYS A 1 84 ? -27.413 -15.646 45.150 1.00 94.00 84 LYS A C 1
ATOM 632 O O . LYS A 1 84 ? -28.127 -16.512 45.652 1.00 94.00 84 LYS A O 1
ATOM 637 N N . LYS A 1 85 ? -26.289 -15.209 45.723 1.00 94.00 85 LYS A N 1
ATOM 638 C CA . LYS A 1 85 ? -25.785 -15.705 47.009 1.00 94.00 85 LYS A CA 1
ATOM 639 C C . LYS A 1 85 ? -26.739 -15.363 48.157 1.00 94.00 85 LYS A C 1
ATOM 641 O O . LYS A 1 85 ? -27.123 -16.254 48.906 1.00 94.00 85 LYS A O 1
ATOM 646 N N . ALA A 1 86 ? -27.202 -14.114 48.236 1.00 91.38 86 ALA A N 1
ATOM 647 C CA . ALA A 1 86 ? -28.170 -13.681 49.244 1.00 91.38 86 ALA A CA 1
ATOM 648 C C . ALA A 1 86 ? -29.495 -14.454 49.142 1.00 91.38 86 ALA A C 1
ATOM 650 O O . ALA A 1 86 ? -30.104 -14.791 50.157 1.00 91.38 86 ALA A O 1
ATOM 651 N N . ALA A 1 87 ? -29.929 -14.779 47.921 1.00 90.75 87 ALA A N 1
ATOM 652 C CA . ALA A 1 87 ? -31.120 -15.587 47.696 1.00 90.75 87 ALA A CA 1
ATOM 653 C C . ALA A 1 87 ? -30.957 -17.029 48.187 1.00 90.75 87 ALA A C 1
ATOM 655 O O . ALA A 1 87 ? -31.870 -17.565 48.815 1.00 90.75 87 ALA A O 1
ATOM 656 N N . GLN A 1 88 ? -29.809 -17.650 47.904 1.00 92.94 88 GLN A N 1
ATOM 657 C CA . GLN A 1 88 ? -29.494 -19.005 48.358 1.00 92.94 88 GLN A CA 1
ATOM 658 C C . GLN A 1 88 ? -29.444 -19.070 49.886 1.00 92.94 88 GLN A C 1
ATOM 660 O O . GLN A 1 88 ? -30.179 -19.854 50.477 1.00 92.94 88 GLN A O 1
ATOM 665 N N . GLU A 1 89 ? -28.692 -18.171 50.523 1.00 90.50 89 GLU A N 1
ATOM 666 C CA . GLU A 1 89 ? -28.565 -18.116 51.985 1.00 90.50 89 GLU A CA 1
ATOM 667 C C . GLU A 1 89 ? -29.918 -17.879 52.678 1.00 90.50 89 GLU A C 1
ATOM 669 O O . GLU A 1 89 ? -30.236 -18.529 53.673 1.00 90.50 89 GLU A O 1
ATOM 674 N N . ALA A 1 90 ? -30.760 -16.985 52.145 1.00 88.75 90 ALA A N 1
ATOM 675 C CA . ALA A 1 90 ? -32.092 -16.734 52.696 1.00 88.75 90 ALA A CA 1
ATOM 676 C C . ALA A 1 90 ? -33.051 -17.925 52.499 1.00 88.75 90 ALA A C 1
ATOM 678 O O . ALA A 1 90 ? -33.874 -18.201 53.373 1.00 88.75 90 ALA A O 1
ATOM 679 N N . THR A 1 91 ? -32.926 -18.653 51.384 1.00 89.38 91 THR A N 1
ATOM 680 C CA . THR A 1 91 ? -33.708 -19.874 51.126 1.00 89.38 91 THR A CA 1
ATOM 681 C C . THR A 1 91 ? -33.306 -20.994 52.087 1.00 89.38 91 THR A C 1
ATOM 683 O O . THR A 1 91 ? -34.172 -21.644 52.667 1.00 89.38 91 THR A O 1
ATOM 686 N N . GLU A 1 92 ? -32.005 -21.184 52.315 1.00 91.56 92 GLU A N 1
ATOM 687 C CA . GLU A 1 92 ? -31.465 -22.168 53.266 1.00 91.56 92 GLU A CA 1
ATOM 688 C C . GLU A 1 92 ? -31.866 -21.862 54.718 1.00 91.56 92 GLU A C 1
ATOM 690 O O . GLU A 1 92 ? -32.056 -22.774 55.519 1.00 91.56 92 GLU A O 1
ATOM 695 N N . GLN A 1 93 ? -32.071 -20.584 55.048 1.00 89.75 93 GLN A N 1
ATOM 696 C CA . GLN A 1 93 ? -32.590 -20.132 56.344 1.00 89.75 93 GLN A CA 1
ATOM 697 C C . GLN A 1 93 ? -34.121 -20.246 56.478 1.00 89.75 93 GLN A C 1
ATOM 699 O O . GLN A 1 93 ? -34.671 -19.837 57.500 1.00 89.75 93 GLN A O 1
ATOM 704 N N . GLY A 1 94 ? -34.823 -20.777 55.470 1.00 89.06 94 GLY A N 1
ATOM 705 C CA . GLY A 1 94 ? -36.275 -20.974 55.504 1.00 89.06 94 GLY A CA 1
ATOM 706 C C . GLY A 1 94 ? -37.091 -19.680 55.425 1.00 89.06 94 GLY A C 1
ATOM 707 O O . GLY A 1 94 ? -38.234 -19.654 55.883 1.00 89.06 94 GLY A O 1
ATOM 708 N N . LYS A 1 95 ? -36.518 -18.599 54.879 1.00 90.94 95 LYS A N 1
ATOM 709 C CA . LYS A 1 95 ? -37.203 -17.305 54.768 1.00 90.94 95 LYS A CA 1
ATOM 710 C C . LYS A 1 95 ? -38.310 -17.316 53.715 1.00 90.94 95 LYS A C 1
ATOM 712 O O . LYS A 1 95 ? -38.290 -18.084 52.754 1.00 90.94 95 LYS A O 1
ATOM 717 N N . THR A 1 96 ? -39.277 -16.419 53.880 1.00 89.81 96 THR A N 1
ATOM 718 C CA . THR A 1 96 ? -40.377 -16.233 52.927 1.00 89.81 96 THR A CA 1
ATOM 719 C C . THR A 1 96 ? -39.905 -15.548 51.641 1.00 89.81 96 THR A C 1
ATOM 721 O O . THR A 1 96 ? -38.874 -14.877 51.607 1.00 89.81 96 THR A O 1
ATOM 724 N N . ALA A 1 97 ? -40.693 -15.653 50.566 1.00 87.44 97 ALA A N 1
ATOM 725 C CA . ALA A 1 97 ? -40.368 -15.030 49.278 1.00 87.44 97 ALA A CA 1
ATOM 726 C C . ALA A 1 97 ? -40.130 -13.507 49.376 1.00 87.44 97 ALA A C 1
ATOM 728 O O . ALA A 1 97 ? -39.231 -12.979 48.725 1.00 87.44 97 ALA A O 1
ATOM 729 N N . LEU A 1 98 ? -40.894 -12.806 50.224 1.00 89.06 98 LEU A N 1
ATOM 730 C CA . LEU A 1 98 ? -40.724 -11.368 50.468 1.00 89.06 98 LEU A CA 1
ATOM 731 C C . LEU A 1 98 ? -39.394 -11.050 51.163 1.00 89.06 98 LEU A C 1
ATOM 733 O O . LEU A 1 98 ? -38.731 -10.071 50.827 1.00 89.06 98 LEU A O 1
ATOM 737 N N . GLU A 1 99 ? -38.983 -11.885 52.113 1.00 86.94 99 GLU A N 1
ATOM 738 C CA . GLU A 1 99 ? -37.725 -11.711 52.839 1.00 86.94 99 GLU A CA 1
ATOM 739 C C . GLU A 1 99 ? -36.505 -12.063 51.980 1.00 86.94 99 GLU A C 1
ATOM 741 O O . GLU A 1 99 ? -35.465 -11.417 52.104 1.00 86.94 99 GLU A O 1
ATOM 746 N N . ILE A 1 100 ? -36.638 -13.039 51.076 1.00 86.00 100 ILE A N 1
ATOM 747 C CA . ILE A 1 100 ? -35.619 -13.367 50.072 1.00 86.00 100 ILE A CA 1
ATOM 748 C C . ILE A 1 100 ? -35.410 -12.182 49.120 1.00 86.00 100 ILE A C 1
ATOM 750 O O . ILE A 1 100 ? -34.267 -11.803 48.863 1.00 86.00 100 ILE A O 1
ATOM 754 N N . GLU A 1 101 ? -36.484 -11.547 48.639 1.00 88.25 101 GLU A N 1
ATOM 755 C CA . GLU A 1 101 ? -36.340 -10.351 47.798 1.00 88.25 101 GLU A CA 1
ATOM 756 C C . GLU A 1 101 ? -35.776 -9.151 48.558 1.00 88.25 101 GLU A C 1
ATOM 758 O O . GLU A 1 101 ? -34.938 -8.417 48.030 1.00 88.25 101 GLU A O 1
ATOM 763 N N . SER A 1 102 ? -36.139 -8.984 49.831 1.00 89.62 102 SER A N 1
ATOM 764 C CA . SER A 1 102 ? -35.506 -7.968 50.672 1.00 89.62 102 SER A CA 1
ATOM 765 C C . SER A 1 102 ? -34.004 -8.222 50.853 1.00 89.62 102 SER A C 1
ATOM 767 O O . SER A 1 102 ? -33.229 -7.266 50.878 1.00 89.62 102 SER A O 1
ATOM 769 N N . ALA A 1 103 ? -33.574 -9.485 50.961 1.00 87.38 103 ALA A N 1
ATOM 770 C CA . ALA A 1 103 ? -32.164 -9.851 51.093 1.00 87.38 103 ALA A CA 1
ATOM 771 C C . ALA A 1 103 ? -31.372 -9.592 49.801 1.00 87.38 103 ALA A C 1
ATOM 773 O O . ALA A 1 103 ? -30.286 -9.012 49.857 1.00 87.38 103 ALA A O 1
ATOM 774 N N . LYS A 1 104 ? -31.933 -9.940 48.634 1.00 90.81 104 LYS A N 1
ATOM 775 C CA . LYS A 1 104 ? -31.349 -9.595 47.325 1.00 90.81 104 LYS A CA 1
ATOM 776 C C . LYS A 1 104 ? -31.199 -8.086 47.160 1.00 90.81 104 LYS A C 1
ATOM 778 O O . LYS A 1 104 ? -30.126 -7.611 46.796 1.00 90.81 104 LYS A O 1
ATOM 783 N N . LYS A 1 105 ? -32.251 -7.328 47.488 1.00 92.00 105 LYS A N 1
ATOM 784 C CA . LYS A 1 105 ? -32.245 -5.865 47.399 1.00 92.00 105 LYS A CA 1
ATOM 785 C C . LYS A 1 105 ? -31.182 -5.243 48.306 1.00 92.00 105 LYS A C 1
ATOM 787 O O . LYS A 1 105 ? -30.443 -4.378 47.854 1.00 92.00 105 LYS A O 1
ATOM 792 N N . ALA A 1 106 ? -31.045 -5.724 49.541 1.00 89.56 106 ALA A N 1
ATOM 793 C CA . ALA A 1 106 ? -30.008 -5.252 50.457 1.00 89.56 106 ALA A CA 1
ATOM 794 C C . ALA A 1 106 ? -28.587 -5.562 49.946 1.00 89.56 106 ALA A C 1
ATOM 796 O O . ALA A 1 106 ? -27.702 -4.710 50.034 1.00 89.56 106 ALA A O 1
ATOM 797 N N . ALA A 1 107 ? -28.367 -6.753 49.374 1.00 90.75 107 ALA A N 1
ATOM 798 C CA . ALA A 1 107 ? -27.085 -7.130 48.774 1.00 90.75 107 ALA A CA 1
ATOM 799 C C . ALA A 1 107 ? -26.732 -6.245 47.565 1.00 90.75 107 ALA A C 1
ATOM 801 O O . ALA A 1 107 ? -25.596 -5.781 47.442 1.00 90.75 107 ALA A O 1
ATOM 802 N N . ARG A 1 108 ? -27.723 -5.947 46.718 1.00 92.00 108 ARG A N 1
ATOM 803 C CA . ARG A 1 108 ? -27.596 -5.000 45.608 1.00 92.00 108 ARG A CA 1
ATOM 804 C C . ARG A 1 108 ? -27.260 -3.590 46.093 1.00 92.00 108 ARG A C 1
ATOM 806 O O . ARG A 1 108 ? -26.259 -3.028 45.658 1.00 92.00 108 ARG A O 1
ATOM 813 N N . GLU A 1 109 ? -28.049 -3.039 47.014 1.00 91.56 109 GLU A N 1
ATOM 814 C CA . GLU A 1 109 ? -27.872 -1.680 47.547 1.00 91.56 109 GLU A CA 1
ATOM 815 C C . GLU A 1 109 ? -26.507 -1.501 48.235 1.00 91.56 109 GLU A C 1
ATOM 817 O O . GLU A 1 109 ? -25.889 -0.440 48.123 1.00 91.56 109 GLU A O 1
ATOM 822 N N . ALA A 1 110 ? -25.993 -2.539 48.905 1.00 91.75 110 ALA A N 1
ATOM 823 C CA . ALA A 1 110 ? -24.664 -2.515 49.514 1.00 91.75 110 ALA A CA 1
ATOM 824 C C . ALA A 1 110 ? -23.552 -2.330 48.466 1.00 91.75 110 ALA A C 1
ATOM 826 O O . ALA A 1 110 ? -22.649 -1.507 48.655 1.00 91.75 110 ALA A O 1
ATOM 827 N N . ILE A 1 111 ? -23.638 -3.050 47.342 1.00 88.00 111 ILE A N 1
ATOM 828 C CA . ILE A 1 111 ? -22.687 -2.917 46.232 1.00 88.00 111 ILE A CA 1
ATOM 829 C C . ILE A 1 111 ? -22.881 -1.580 45.518 1.00 88.00 111 ILE A C 1
ATOM 831 O O . ILE A 1 111 ? -21.900 -0.874 45.292 1.00 88.00 111 ILE A O 1
ATOM 835 N N . GLU A 1 112 ? -24.121 -1.187 45.220 1.00 90.19 112 GLU A N 1
ATOM 836 C CA . GLU A 1 112 ? -24.425 0.082 44.549 1.00 90.19 112 GLU A CA 1
ATOM 837 C C . GLU A 1 112 ? -23.905 1.288 45.343 1.00 90.19 112 GLU A C 1
ATOM 839 O O . GLU A 1 112 ? -23.301 2.195 44.772 1.00 90.19 112 GLU A O 1
ATOM 844 N N . LYS A 1 113 ? -24.045 1.269 46.673 1.00 92.44 113 LYS A N 1
ATOM 845 C CA . LYS A 1 113 ? -23.526 2.322 47.552 1.00 92.44 113 LYS A CA 1
ATOM 846 C C . LYS A 1 113 ? -22.000 2.303 47.649 1.00 92.44 113 LYS A C 1
ATOM 848 O O . LYS A 1 113 ? -21.373 3.358 47.615 1.00 92.44 113 LYS A O 1
ATOM 853 N N . SER A 1 114 ? -21.387 1.120 47.736 1.00 90.12 114 SER A N 1
ATOM 854 C CA . SER A 1 114 ? -19.924 0.988 47.780 1.00 90.12 114 SER A CA 1
ATOM 855 C C . SER A 1 114 ? -19.255 1.371 46.456 1.00 90.12 114 SER A C 1
ATOM 857 O O . SER A 1 114 ? -18.102 1.804 46.468 1.00 90.12 114 SER A O 1
ATOM 859 N N . LYS A 1 115 ? -19.953 1.200 45.327 1.00 91.50 115 LYS A N 1
ATOM 860 C CA . LYS A 1 115 ? -19.432 1.383 43.964 1.00 91.50 115 LYS A CA 1
ATOM 861 C C . LYS A 1 115 ? -20.064 2.553 43.212 1.00 91.50 115 LYS A C 1
ATOM 863 O O . LYS A 1 115 ? -19.899 2.660 42.001 1.00 91.50 115 LYS A O 1
ATOM 868 N N . GLN A 1 116 ? -20.723 3.469 43.917 1.00 89.31 116 GLN A N 1
ATOM 869 C CA . GLN A 1 116 ? -21.503 4.562 43.329 1.00 89.31 116 GLN A CA 1
ATOM 870 C C . GLN A 1 116 ? -20.719 5.404 42.306 1.00 89.31 116 GLN A C 1
ATOM 872 O O . GLN A 1 116 ? -21.238 5.708 41.234 1.00 89.31 116 GLN A O 1
ATOM 877 N N . GLY A 1 117 ? -19.460 5.750 42.604 1.00 85.06 117 GLY A N 1
ATOM 878 C CA . GLY A 1 117 ? -18.606 6.517 41.688 1.00 85.06 117 GLY A CA 1
ATOM 879 C C . GLY A 1 117 ? -18.239 5.748 40.413 1.00 85.06 117 GLY A C 1
ATOM 880 O O . GLY A 1 117 ? -18.280 6.308 39.321 1.00 85.06 117 GLY A O 1
ATOM 881 N N . GLU A 1 118 ? -17.949 4.450 40.535 1.00 86.44 118 GLU A N 1
ATOM 882 C CA . GLU A 1 118 ? -17.643 3.575 39.396 1.00 86.44 118 GLU A CA 1
ATOM 883 C C . GLU A 1 118 ? -18.897 3.325 38.536 1.00 86.44 118 GLU A C 1
ATOM 885 O O . GLU A 1 118 ? -18.812 3.304 37.311 1.00 86.44 118 GLU A O 1
ATOM 890 N N . ILE A 1 119 ? -20.077 3.219 39.160 1.00 86.94 119 ILE A N 1
ATOM 891 C CA . ILE A 1 119 ? -21.372 3.092 38.473 1.00 86.94 119 ILE A CA 1
ATOM 892 C C . ILE A 1 119 ? -21.720 4.378 37.718 1.00 86.94 119 ILE A C 1
ATOM 894 O O . ILE A 1 119 ? -22.149 4.307 36.568 1.00 86.94 119 ILE A O 1
ATOM 898 N N . ALA A 1 120 ? -21.507 5.550 38.323 1.00 84.69 120 ALA A N 1
ATOM 899 C CA . ALA A 1 120 ? -21.724 6.834 37.659 1.00 84.69 120 ALA A CA 1
ATOM 900 C C . ALA A 1 120 ? -20.780 7.017 36.458 1.00 84.69 120 ALA A C 1
ATOM 902 O O . ALA A 1 120 ? -21.222 7.425 35.383 1.00 84.69 120 ALA A O 1
ATOM 903 N N . ALA A 1 121 ? -19.504 6.645 36.608 1.00 81.81 121 ALA A N 1
ATOM 904 C CA . ALA A 1 121 ? -18.531 6.660 35.518 1.00 81.81 121 ALA A CA 1
ATOM 905 C C . ALA A 1 121 ? -18.902 5.673 34.397 1.00 81.81 121 ALA A C 1
ATOM 907 O O . ALA A 1 121 ? -18.860 6.029 33.221 1.00 81.81 121 ALA A O 1
ATOM 908 N N . ALA A 1 122 ? -19.332 4.458 34.745 1.00 81.94 122 ALA A N 1
ATOM 909 C CA . ALA A 1 122 ? -19.800 3.470 33.779 1.00 81.94 122 ALA A CA 1
ATOM 910 C C . ALA A 1 122 ? -21.080 3.914 33.055 1.00 81.94 122 ALA A C 1
ATOM 912 O O . ALA A 1 122 ? -21.212 3.688 31.856 1.00 81.94 122 ALA A O 1
ATOM 913 N N . ALA A 1 123 ? -22.015 4.565 33.753 1.00 79.12 123 ALA A N 1
ATOM 914 C CA . ALA A 1 123 ? -23.232 5.109 33.160 1.00 79.12 123 ALA A CA 1
ATOM 915 C C . ALA A 1 123 ? -22.920 6.247 32.179 1.00 79.12 123 ALA A C 1
ATOM 917 O O . ALA A 1 123 ? -23.479 6.256 31.086 1.00 79.12 123 ALA A O 1
ATOM 918 N N . ALA A 1 124 ? -21.985 7.140 32.526 1.00 76.19 124 ALA A N 1
ATOM 919 C CA . ALA A 1 124 ? -21.492 8.187 31.632 1.00 76.19 124 ALA A CA 1
ATOM 920 C C . ALA A 1 124 ? -20.762 7.612 30.403 1.00 76.19 124 ALA A C 1
ATOM 922 O O . ALA A 1 124 ? -20.960 8.089 29.289 1.00 76.19 124 ALA A O 1
ATOM 923 N N . ALA A 1 125 ? -19.971 6.549 30.577 1.00 69.81 125 ALA A N 1
ATOM 924 C CA . ALA A 1 125 ? -19.330 5.840 29.468 1.00 69.81 125 ALA A CA 1
ATOM 925 C C . ALA A 1 125 ? -20.344 5.094 28.578 1.00 69.81 125 ALA A C 1
ATOM 927 O O . ALA A 1 125 ? -20.150 4.975 27.371 1.00 69.81 125 ALA A O 1
ATOM 928 N N . LYS A 1 126 ? -21.449 4.610 29.164 1.00 66.31 126 LYS A N 1
ATOM 929 C CA . LYS A 1 126 ? -22.534 3.913 28.461 1.00 66.31 126 LYS A CA 1
ATOM 930 C C . LYS A 1 126 ? -23.444 4.872 27.687 1.00 66.31 126 LYS A C 1
ATOM 932 O O . LYS A 1 126 ? -23.872 4.512 26.601 1.00 66.31 126 LYS A O 1
ATOM 937 N N . THR A 1 127 ? -23.714 6.080 28.194 1.00 60.19 127 THR A N 1
ATOM 938 C CA . THR A 1 127 ? -24.413 7.143 27.439 1.00 60.19 127 THR A CA 1
ATOM 939 C C . THR A 1 127 ? -23.531 7.801 26.392 1.00 60.19 127 THR A C 1
ATOM 941 O O . THR A 1 127 ? -24.046 8.286 25.390 1.00 60.19 127 THR A O 1
ATOM 944 N N . GLN A 1 128 ? -22.212 7.793 26.594 1.00 57.25 128 GLN A N 1
ATOM 945 C CA . GLN A 1 128 ? -21.271 8.132 25.536 1.00 57.25 128 GLN A CA 1
ATOM 946 C C . GLN A 1 128 ? -21.221 7.087 24.431 1.00 57.25 128 GLN A C 1
ATOM 948 O O . GLN A 1 128 ? -20.639 7.442 23.410 1.00 57.25 128 GLN A O 1
ATOM 953 N N . GLU A 1 129 ? -21.780 5.875 24.651 1.00 49.06 129 GLU A N 1
ATOM 954 C CA . GLU A 1 129 ? -21.717 4.685 23.785 1.00 49.06 129 GLU A CA 1
ATOM 955 C C . GLU A 1 129 ? -20.603 4.874 22.776 1.00 49.06 129 GLU A C 1
ATOM 957 O O . GLU A 1 129 ? -20.859 5.191 21.620 1.00 49.06 129 GLU A O 1
ATOM 962 N N . TYR A 1 130 ? -19.376 4.903 23.316 1.00 49.34 130 TYR A N 1
ATOM 963 C CA . TYR A 1 130 ? -18.176 5.269 22.588 1.00 49.34 130 TYR A CA 1
ATOM 964 C C . TYR A 1 130 ? -18.125 4.295 21.435 1.00 49.34 130 TYR A C 1
ATOM 966 O O . TYR A 1 130 ? -17.901 3.099 21.633 1.00 49.34 130 TYR A O 1
ATOM 974 N N . ASP A 1 131 ? -18.549 4.794 20.285 1.00 48.31 131 ASP A N 1
ATOM 975 C CA . ASP A 1 131 ? -19.158 3.960 19.279 1.00 48.31 131 ASP A CA 1
ATOM 976 C C . ASP A 1 131 ? -18.008 3.311 18.541 1.00 48.31 131 ASP A C 1
ATOM 978 O O . ASP A 1 131 ? -17.576 3.789 17.509 1.00 48.31 131 ASP A O 1
ATOM 982 N N . LEU A 1 132 ? -17.426 2.265 19.123 1.00 48.34 132 LEU A N 1
ATOM 983 C CA . LEU A 1 132 ? -16.318 1.522 18.543 1.00 48.34 132 LEU A CA 1
ATOM 984 C C . LEU A 1 132 ? -16.692 1.024 17.136 1.00 48.34 132 LEU A C 1
ATOM 986 O O . LEU A 1 132 ? -15.806 0.856 16.309 1.00 48.34 132 LEU A O 1
ATOM 990 N N . MET A 1 133 ? -17.990 0.868 16.841 1.00 46.88 133 MET A N 1
ATOM 991 C CA . MET A 1 133 ? -18.530 0.598 15.505 1.00 46.88 133 MET A CA 1
ATOM 992 C C . MET A 1 133 ? -18.621 1.839 14.586 1.00 46.88 133 MET A C 1
ATOM 994 O O . MET A 1 133 ? -18.542 1.668 13.375 1.00 46.88 133 MET A O 1
ATOM 998 N N . LYS A 1 134 ? -18.732 3.075 15.099 1.00 51.09 134 LYS A N 1
ATOM 999 C CA . LYS A 1 134 ? -18.499 4.328 14.337 1.00 51.09 134 LYS A CA 1
ATOM 1000 C C . LYS A 1 134 ? -17.024 4.738 14.264 1.00 51.09 134 LYS A C 1
ATOM 1002 O O . LYS A 1 134 ? -16.651 5.404 13.307 1.00 51.09 134 LYS A O 1
ATOM 1007 N N . VAL A 1 135 ? -16.204 4.390 15.256 1.00 51.25 135 VAL A N 1
ATOM 1008 C CA . VAL A 1 135 ? -14.755 4.665 15.307 1.00 51.25 135 VAL A CA 1
ATOM 1009 C C . VAL A 1 135 ? -14.021 3.739 14.341 1.00 51.25 135 VAL A C 1
ATOM 1011 O O . VAL A 1 135 ? -13.118 4.155 13.618 1.00 51.25 135 VAL A O 1
ATOM 1014 N N . ILE A 1 136 ? -14.449 2.477 14.256 1.00 56.03 136 ILE A N 1
ATOM 1015 C CA . ILE A 1 136 ? -14.025 1.566 13.197 1.00 56.03 136 ILE A CA 1
ATOM 1016 C C . ILE A 1 136 ? -14.832 1.894 11.939 1.00 56.03 136 ILE A C 1
ATOM 1018 O O . ILE A 1 136 ? -15.795 1.224 11.570 1.00 56.03 136 ILE A O 1
ATOM 1022 N N . ASP A 1 137 ? -14.425 2.970 11.278 1.00 65.06 137 ASP A N 1
ATOM 1023 C CA . ASP A 1 137 ? -14.967 3.354 9.987 1.00 65.06 137 ASP A CA 1
ATOM 1024 C C . ASP A 1 137 ? -14.630 2.263 8.953 1.00 65.06 137 ASP A C 1
ATOM 1026 O O . ASP A 1 137 ? -13.497 2.119 8.479 1.00 65.06 137 ASP A O 1
ATOM 1030 N N . THR A 1 138 ? -15.633 1.450 8.619 1.00 66.88 138 THR A N 1
ATOM 1031 C CA . THR A 1 138 ? -15.497 0.373 7.630 1.00 66.88 138 THR A CA 1
ATOM 1032 C C . THR A 1 138 ? -15.091 0.887 6.247 1.00 66.88 138 THR A C 1
ATOM 1034 O O . THR A 1 138 ? -14.435 0.151 5.507 1.00 66.88 138 THR A O 1
ATOM 1037 N N . GLU A 1 139 ? -15.400 2.142 5.902 1.00 72.38 139 GLU A N 1
ATOM 1038 C CA . GLU A 1 139 ? -14.910 2.779 4.677 1.00 72.38 139 GLU A CA 1
ATOM 1039 C C . GLU A 1 139 ? -13.411 3.086 4.783 1.00 72.38 139 GLU A C 1
ATOM 1041 O O . GLU A 1 139 ? -12.677 2.790 3.841 1.00 72.38 139 GLU A O 1
ATOM 1046 N N . LYS A 1 140 ? -12.907 3.554 5.937 1.00 71.12 140 LYS A N 1
ATOM 1047 C CA . LYS A 1 140 ? -11.449 3.689 6.168 1.00 71.12 140 LYS A CA 1
ATOM 1048 C C . LYS A 1 140 ? -10.734 2.339 6.107 1.00 71.12 140 LYS A C 1
ATOM 1050 O O . LYS A 1 140 ? -9.648 2.248 5.531 1.00 71.12 140 LYS A O 1
ATOM 1055 N N . ILE A 1 141 ? -11.339 1.269 6.632 1.00 70.81 141 ILE A N 1
ATOM 1056 C CA . ILE A 1 141 ? -10.790 -0.093 6.516 1.00 70.81 141 ILE A CA 1
ATOM 1057 C C . ILE A 1 141 ? -10.723 -0.530 5.049 1.00 70.81 141 ILE A C 1
ATOM 1059 O O . ILE A 1 141 ? -9.662 -0.950 4.587 1.00 70.81 141 ILE A O 1
ATOM 1063 N N . LYS A 1 142 ? -11.819 -0.406 4.290 1.00 75.94 142 LYS A N 1
ATOM 1064 C CA . LYS A 1 142 ? -11.834 -0.734 2.853 1.00 75.94 142 LYS A CA 1
ATOM 1065 C C . LYS A 1 142 ? -10.817 0.093 2.074 1.00 75.94 142 LYS A C 1
ATOM 1067 O O . LYS A 1 142 ? -10.122 -0.450 1.222 1.00 75.94 142 LYS A O 1
ATOM 1072 N N . LYS A 1 143 ? -10.703 1.386 2.381 1.00 78.69 143 LYS A N 1
ATOM 1073 C CA . LYS A 1 143 ? -9.726 2.284 1.766 1.00 78.69 143 LYS A CA 1
ATOM 1074 C C . LYS A 1 143 ? -8.299 1.827 2.056 1.00 78.69 143 LYS A C 1
ATOM 1076 O O . LYS A 1 143 ? -7.502 1.723 1.132 1.00 78.69 143 LYS A O 1
ATOM 1081 N N . THR A 1 144 ? -8.008 1.461 3.303 1.00 73.50 144 THR A N 1
ATOM 1082 C CA . THR A 1 144 ? -6.715 0.888 3.700 1.00 73.50 144 THR A CA 1
ATOM 1083 C C . THR A 1 144 ? -6.411 -0.385 2.902 1.00 73.50 144 THR A C 1
ATOM 1085 O O . THR A 1 144 ? -5.333 -0.499 2.324 1.00 73.50 144 THR A O 1
ATOM 1088 N N . PHE A 1 145 ? -7.375 -1.306 2.777 1.00 72.62 145 PHE A N 1
ATOM 1089 C CA . PHE A 1 145 ? -7.232 -2.497 1.929 1.00 72.62 145 PHE A CA 1
ATOM 1090 C C . PHE A 1 145 ? -6.999 -2.159 0.451 1.00 72.62 145 PHE A C 1
ATOM 1092 O O . PHE A 1 145 ? -6.174 -2.806 -0.190 1.00 72.62 145 PHE A O 1
ATOM 1099 N N . GLY A 1 146 ? -7.684 -1.146 -0.085 1.00 79.06 146 GLY A N 1
ATOM 1100 C CA . GLY A 1 146 ? -7.491 -0.670 -1.455 1.00 79.06 146 GLY A CA 1
ATOM 1101 C C . GLY A 1 146 ? -6.071 -0.160 -1.709 1.00 79.06 146 GLY A C 1
ATOM 1102 O O . GLY A 1 146 ? -5.468 -0.510 -2.719 1.00 79.06 146 GLY A O 1
ATOM 1103 N N . VAL A 1 147 ? -5.497 0.584 -0.761 1.00 78.88 147 VAL A N 1
ATOM 1104 C CA . VAL A 1 147 ? -4.107 1.065 -0.846 1.00 78.88 147 VAL A CA 1
ATOM 1105 C C . VAL A 1 147 ? -3.112 -0.106 -0.806 1.00 78.88 147 VAL A C 1
ATOM 1107 O O . VAL A 1 147 ? -2.181 -0.154 -1.607 1.00 78.88 147 VAL A O 1
ATOM 1110 N N . PHE A 1 148 ? -3.328 -1.108 0.057 1.00 77.25 148 PHE A N 1
ATOM 1111 C CA . PHE A 1 148 ? -2.507 -2.329 0.057 1.00 77.25 148 PHE A CA 1
ATOM 1112 C C . PHE A 1 148 ? -2.642 -3.142 -1.241 1.00 77.25 148 PHE A C 1
ATOM 1114 O O . PHE A 1 148 ? -1.660 -3.720 -1.711 1.00 77.25 148 PHE A O 1
ATOM 1121 N N . ALA A 1 149 ? -3.834 -3.185 -1.843 1.00 82.25 149 ALA A N 1
ATOM 1122 C CA . ALA A 1 149 ? -4.041 -3.826 -3.138 1.00 82.25 149 ALA A CA 1
ATOM 1123 C C . ALA A 1 149 ? -3.257 -3.117 -4.254 1.00 82.25 149 ALA A C 1
ATOM 1125 O O . ALA A 1 149 ? -2.665 -3.795 -5.094 1.00 82.25 149 ALA A O 1
ATOM 1126 N N . GLU A 1 150 ? -3.176 -1.784 -4.224 1.00 83.56 150 GLU A N 1
ATOM 1127 C CA . GLU A 1 150 ? -2.371 -1.021 -5.184 1.00 83.56 150 GLU A CA 1
ATOM 1128 C C . GLU A 1 150 ? -0.868 -1.276 -4.997 1.00 83.56 150 GLU A C 1
ATOM 1130 O O . GLU A 1 150 ? -0.157 -1.465 -5.979 1.00 83.56 150 GLU A O 1
ATOM 1135 N N . VAL A 1 151 ? -0.375 -1.405 -3.757 1.00 82.00 151 VAL A N 1
ATOM 1136 C CA . VAL A 1 151 ? 1.017 -1.830 -3.496 1.00 82.00 151 VAL A CA 1
ATOM 1137 C C . VAL A 1 151 ? 1.298 -3.220 -4.075 1.00 82.00 151 VAL A C 1
ATOM 1139 O O . VAL A 1 151 ? 2.332 -3.430 -4.715 1.00 82.00 151 VAL A O 1
ATOM 1142 N N . ASN A 1 152 ? 0.378 -4.171 -3.895 1.00 79.94 152 ASN A N 1
ATOM 1143 C CA . ASN A 1 152 ? 0.512 -5.512 -4.470 1.00 79.94 152 ASN A CA 1
ATOM 1144 C C . ASN A 1 152 ? 0.522 -5.477 -6.002 1.00 79.94 152 ASN A C 1
ATOM 1146 O O . ASN A 1 152 ? 1.325 -6.175 -6.622 1.00 79.94 152 ASN A O 1
ATOM 1150 N N . LYS A 1 153 ? -0.333 -4.649 -6.608 1.00 88.81 153 LYS A N 1
ATOM 1151 C CA . LYS A 1 153 ? -0.363 -4.433 -8.055 1.00 88.81 153 LYS A CA 1
ATOM 1152 C C . LYS A 1 153 ? 0.957 -3.843 -8.556 1.00 88.81 153 LYS A C 1
ATOM 1154 O O . LYS A 1 153 ? 1.564 -4.443 -9.433 1.00 88.81 153 LYS A O 1
ATOM 1159 N N . LEU A 1 154 ? 1.450 -2.760 -7.950 1.00 81.94 154 LEU A N 1
ATOM 1160 C CA . LEU A 1 154 ? 2.736 -2.140 -8.302 1.00 81.94 154 LEU A CA 1
ATOM 1161 C C . LEU A 1 154 ? 3.905 -3.127 -8.172 1.00 81.94 154 LEU A C 1
ATOM 1163 O O . LEU A 1 154 ? 4.791 -3.164 -9.021 1.00 81.94 154 LEU A O 1
ATOM 1167 N N . THR A 1 155 ? 3.891 -3.974 -7.141 1.00 78.69 155 THR A N 1
ATOM 1168 C CA . THR A 1 155 ? 4.912 -5.018 -6.945 1.00 78.69 155 THR A CA 1
ATOM 1169 C C . THR A 1 155 ? 4.837 -6.096 -8.032 1.00 78.69 155 THR A C 1
ATOM 1171 O O . THR A 1 155 ? 5.865 -6.554 -8.535 1.00 78.69 155 THR A O 1
ATOM 1174 N N . ALA A 1 156 ? 3.626 -6.509 -8.421 1.00 85.38 156 ALA A N 1
ATOM 1175 C CA . ALA A 1 156 ? 3.419 -7.471 -9.500 1.00 85.38 156 ALA A CA 1
ATOM 1176 C C . ALA A 1 156 ? 3.817 -6.895 -10.868 1.00 85.38 156 ALA A C 1
ATOM 1178 O O . ALA A 1 156 ? 4.466 -7.586 -11.651 1.00 85.38 156 ALA A O 1
ATOM 1179 N N . GLU A 1 157 ? 3.491 -5.629 -11.131 1.00 84.56 157 GLU A N 1
ATOM 1180 C CA . GLU A 1 157 ? 3.920 -4.894 -12.323 1.00 84.56 157 GLU A CA 1
ATOM 1181 C C . GLU A 1 157 ? 5.447 -4.778 -12.373 1.00 84.56 157 GLU A C 1
ATOM 1183 O O . GLU A 1 157 ? 6.044 -5.102 -13.395 1.00 84.56 157 GLU A O 1
ATOM 1188 N N . GLN A 1 158 ? 6.103 -4.437 -11.257 1.00 74.50 158 GLN A N 1
ATOM 1189 C CA . GLN A 1 158 ? 7.567 -4.401 -11.177 1.00 74.50 158 GLN A CA 1
ATOM 1190 C C . GLN A 1 158 ? 8.193 -5.735 -11.565 1.00 74.50 158 GLN A C 1
ATOM 1192 O O . GLN A 1 158 ? 9.157 -5.775 -12.328 1.00 74.50 158 GLN A O 1
ATOM 1197 N N . ARG A 1 159 ? 7.638 -6.834 -11.048 1.00 83.62 159 ARG A N 1
ATOM 1198 C CA . ARG A 1 159 ? 8.101 -8.178 -11.384 1.00 83.62 159 ARG A CA 1
ATOM 1199 C C . ARG A 1 159 ? 7.892 -8.490 -12.863 1.00 83.62 159 ARG A C 1
ATOM 1201 O O . ARG A 1 159 ? 8.803 -9.010 -13.490 1.00 83.62 159 ARG A O 1
ATOM 1208 N N . ALA A 1 160 ? 6.739 -8.133 -13.423 1.00 86.56 160 ALA A N 1
ATOM 1209 C CA . ALA A 1 160 ? 6.455 -8.338 -14.838 1.00 86.56 160 ALA A CA 1
ATOM 1210 C C . ALA A 1 160 ? 7.434 -7.569 -15.743 1.00 86.56 160 ALA A C 1
ATOM 1212 O O . ALA A 1 160 ? 7.931 -8.141 -16.709 1.00 86.56 160 ALA A O 1
ATOM 1213 N N . TYR A 1 161 ? 7.759 -6.315 -15.408 1.00 84.31 161 TYR A N 1
ATOM 1214 C CA . TYR A 1 161 ? 8.752 -5.536 -16.152 1.00 84.31 161 TYR A CA 1
ATOM 1215 C C . TYR A 1 161 ? 10.167 -6.106 -16.013 1.00 84.31 161 TYR A C 1
ATOM 1217 O O . TYR A 1 161 ? 10.915 -6.109 -16.983 1.00 84.31 161 TYR A O 1
ATOM 1225 N N . LEU A 1 162 ? 10.547 -6.622 -14.838 1.00 78.81 162 LEU A N 1
ATOM 1226 C CA . LEU A 1 162 ? 11.841 -7.291 -14.653 1.00 78.81 162 LEU A CA 1
ATOM 1227 C C . LEU A 1 162 ? 11.935 -8.595 -15.459 1.00 78.81 162 LEU A C 1
ATOM 1229 O O . LEU A 1 162 ? 12.954 -8.831 -16.108 1.00 78.81 162 LEU A O 1
ATOM 1233 N N . ASP A 1 163 ? 10.872 -9.402 -15.460 1.00 83.94 163 ASP A N 1
ATOM 1234 C CA . ASP A 1 163 ? 10.792 -10.640 -16.239 1.00 83.94 163 ASP A CA 1
ATOM 1235 C C . ASP A 1 163 ? 10.822 -10.353 -17.756 1.00 83.94 163 ASP A C 1
ATOM 1237 O O . ASP A 1 163 ? 11.430 -11.113 -18.516 1.00 83.94 163 ASP A O 1
ATOM 1241 N N . ASP A 1 164 ? 10.174 -9.278 -18.232 1.00 83.88 164 ASP A N 1
ATOM 1242 C CA . ASP A 1 164 ? 10.280 -8.885 -19.646 1.00 83.88 164 ASP A CA 1
ATOM 1243 C C . ASP A 1 164 ? 11.681 -8.372 -19.975 1.00 83.88 164 ASP A C 1
ATOM 1245 O O . ASP A 1 164 ? 12.276 -8.812 -20.958 1.00 83.88 164 ASP A O 1
ATOM 1249 N N . LEU A 1 165 ? 12.276 -7.557 -19.102 1.00 77.56 165 LEU A N 1
ATOM 1250 C CA . LEU A 1 165 ? 13.630 -7.042 -19.282 1.00 77.56 165 LEU A CA 1
ATOM 1251 C C . LEU A 1 165 ? 14.673 -8.166 -19.374 1.00 77.56 165 LEU A C 1
ATOM 1253 O O . LEU A 1 165 ? 15.574 -8.101 -20.212 1.00 77.56 165 LEU A O 1
ATOM 1257 N N . GLU A 1 166 ? 14.535 -9.230 -18.578 1.00 77.00 166 GLU A N 1
ATOM 1258 C CA . GLU A 1 166 ? 15.351 -10.443 -18.705 1.00 77.00 166 GLU A CA 1
ATOM 1259 C C . GLU A 1 166 ? 15.194 -11.086 -20.093 1.00 77.00 166 GLU A C 1
ATOM 1261 O O . GLU A 1 166 ? 16.192 -11.345 -20.775 1.00 77.00 166 GLU A O 1
ATOM 1266 N N . LYS A 1 167 ? 13.953 -11.272 -20.565 1.00 82.81 167 LYS A N 1
ATOM 1267 C CA . LYS A 1 167 ? 13.674 -11.833 -21.900 1.00 82.81 167 LYS A CA 1
ATOM 1268 C C . LYS A 1 167 ? 14.239 -10.964 -23.018 1.00 82.81 167 LYS A C 1
ATOM 1270 O O . LYS A 1 167 ? 14.828 -11.494 -23.960 1.00 82.81 167 LYS A O 1
ATOM 1275 N N . GLN A 1 168 ? 14.074 -9.645 -22.940 1.00 72.69 168 GLN A N 1
ATOM 1276 C CA . GLN A 1 168 ? 14.582 -8.723 -23.954 1.00 72.69 168 GLN A CA 1
ATOM 1277 C C . GLN A 1 168 ? 16.116 -8.677 -23.956 1.00 72.69 168 GLN A C 1
ATOM 1279 O O . GLN A 1 168 ? 16.722 -8.651 -25.029 1.00 72.69 168 GLN A O 1
ATOM 1284 N N . ASN A 1 169 ? 16.759 -8.738 -22.785 1.00 69.25 169 ASN A N 1
ATOM 1285 C CA . ASN A 1 169 ? 18.215 -8.840 -22.675 1.00 69.25 169 ASN A CA 1
ATOM 1286 C C . ASN A 1 169 ? 18.736 -10.139 -23.294 1.00 69.25 169 ASN A C 1
ATOM 1288 O O . ASN A 1 169 ? 19.679 -10.099 -24.090 1.00 69.25 169 ASN A O 1
ATOM 1292 N N . GLN A 1 170 ? 18.088 -11.271 -23.005 1.00 71.31 170 GLN A N 1
ATOM 1293 C CA . GLN A 1 170 ? 18.427 -12.548 -23.631 1.00 71.31 170 GLN A CA 1
ATOM 1294 C C . GLN A 1 170 ? 18.231 -12.487 -25.150 1.00 71.31 170 GLN A C 1
ATOM 1296 O O . GLN A 1 170 ? 19.091 -12.922 -25.911 1.00 71.31 170 GLN A O 1
ATOM 1301 N N . LYS A 1 171 ? 17.141 -11.870 -25.616 1.00 74.62 171 LYS A N 1
ATOM 1302 C CA . LYS A 1 171 ? 16.878 -11.687 -27.045 1.00 74.62 171 LYS A CA 1
ATOM 1303 C C . LYS A 1 171 ? 17.947 -10.823 -27.720 1.00 74.62 171 LYS A C 1
ATOM 1305 O O . LYS A 1 171 ? 18.397 -11.172 -28.807 1.00 74.62 171 LYS A O 1
ATOM 1310 N N . ILE A 1 172 ? 18.403 -9.735 -27.094 1.00 70.19 172 ILE A N 1
ATOM 1311 C CA . ILE A 1 172 ? 19.529 -8.935 -27.606 1.00 70.19 172 ILE A CA 1
ATOM 1312 C C . ILE A 1 172 ? 20.815 -9.758 -27.660 1.00 70.19 172 ILE A C 1
ATOM 1314 O O . ILE A 1 172 ? 21.537 -9.689 -28.656 1.00 70.19 172 ILE A O 1
ATOM 1318 N N . TYR A 1 173 ? 21.100 -10.552 -26.630 1.00 63.59 173 TYR A N 1
ATOM 1319 C CA . TYR A 1 173 ? 22.269 -11.425 -26.605 1.00 63.59 173 TYR A CA 1
ATOM 1320 C C . TYR A 1 173 ? 22.222 -12.447 -27.752 1.00 63.59 173 TYR A C 1
ATOM 1322 O O . TYR A 1 173 ? 23.171 -12.570 -28.527 1.00 63.59 173 TYR A O 1
ATOM 1330 N N . ASP A 1 174 ? 21.084 -13.106 -27.954 1.00 64.94 174 ASP A N 1
ATOM 1331 C CA . ASP A 1 174 ? 20.898 -14.089 -29.023 1.00 64.94 174 ASP A CA 1
ATOM 1332 C C . ASP A 1 174 ? 20.973 -13.454 -30.421 1.00 64.94 174 ASP A C 1
ATOM 1334 O O . ASP A 1 174 ? 21.529 -14.043 -31.348 1.00 64.94 174 ASP A O 1
ATOM 1338 N N . LEU A 1 175 ? 20.414 -12.253 -30.598 1.00 63.22 175 LEU A N 1
ATOM 1339 C CA . LEU A 1 175 ? 20.460 -11.528 -31.871 1.00 63.22 175 LEU A CA 1
ATOM 1340 C C . LEU A 1 175 ? 21.875 -11.037 -32.196 1.00 63.22 175 LEU A C 1
ATOM 1342 O O . LEU A 1 175 ? 22.270 -11.045 -33.358 1.00 63.22 175 LEU A O 1
ATOM 1346 N N . THR A 1 176 ? 22.647 -10.627 -31.189 1.00 58.06 176 THR A N 1
ATOM 1347 C CA . THR A 1 176 ? 24.013 -10.112 -31.382 1.00 58.06 176 THR A CA 1
ATOM 1348 C C . THR A 1 176 ? 25.047 -11.222 -31.560 1.00 58.06 176 THR A C 1
ATOM 1350 O O . THR A 1 176 ? 25.978 -11.055 -32.342 1.00 58.06 176 THR A O 1
ATOM 1353 N N . THR A 1 177 ? 24.865 -12.380 -30.921 1.00 56.22 177 THR A N 1
ATOM 1354 C CA . THR A 1 177 ? 25.745 -13.555 -31.081 1.00 56.22 177 THR A CA 1
ATOM 1355 C C . THR A 1 177 ? 25.565 -14.277 -32.418 1.00 56.22 177 THR A C 1
ATOM 1357 O O . THR A 1 177 ? 26.485 -14.947 -32.882 1.00 56.22 177 THR A O 1
ATOM 1360 N N . LYS A 1 178 ? 24.410 -14.115 -33.077 1.00 56.12 178 LYS A N 1
ATOM 1361 C CA . LYS A 1 178 ? 24.133 -14.655 -34.421 1.00 56.12 178 LYS A CA 1
ATOM 1362 C C . LYS A 1 178 ? 24.700 -13.799 -35.562 1.00 56.12 178 LYS A C 1
ATOM 1364 O O . LYS A 1 178 ? 24.556 -14.180 -36.724 1.00 56.12 178 LYS A O 1
ATOM 1369 N N . LEU A 1 179 ? 25.329 -12.662 -35.258 1.00 56.25 179 LEU A N 1
ATOM 1370 C CA . LEU A 1 179 ? 25.880 -11.742 -36.251 1.00 56.25 179 LEU A CA 1
ATOM 1371 C C . LEU A 1 179 ? 27.368 -11.966 -36.523 1.00 56.25 179 LEU A C 1
ATOM 1373 O O . LEU A 1 179 ? 28.160 -12.160 -35.603 1.00 56.25 179 LEU A O 1
ATOM 1377 N N . SER A 1 180 ? 27.772 -11.855 -37.793 1.00 55.47 180 SER A N 1
ATOM 1378 C CA . SER A 1 180 ? 29.192 -11.741 -38.139 1.00 55.47 180 SER A CA 1
ATOM 1379 C C . SER A 1 180 ? 29.747 -10.374 -37.700 1.00 55.47 180 SER A C 1
ATOM 1381 O O . SER A 1 180 ? 28.997 -9.409 -37.545 1.00 55.47 180 SER A O 1
ATOM 1383 N N . ILE A 1 181 ? 31.070 -10.245 -37.531 1.00 52.53 181 ILE A N 1
ATOM 1384 C CA . ILE A 1 181 ? 31.721 -8.972 -37.145 1.00 52.53 181 ILE A CA 1
ATOM 1385 C C . ILE A 1 181 ? 31.342 -7.827 -38.105 1.00 52.53 181 ILE A C 1
ATOM 1387 O O . ILE A 1 181 ? 31.127 -6.697 -37.665 1.00 52.53 181 ILE A O 1
ATOM 1391 N N . ALA A 1 182 ? 31.198 -8.120 -39.401 1.00 50.41 182 ALA A N 1
ATOM 1392 C CA . ALA A 1 182 ? 30.793 -7.142 -40.410 1.00 50.41 182 ALA A CA 1
ATOM 1393 C C . ALA A 1 182 ? 29.327 -6.694 -40.244 1.00 50.41 182 ALA A C 1
ATOM 1395 O O . ALA A 1 182 ? 29.017 -5.512 -40.411 1.00 50.41 182 ALA A O 1
ATOM 1396 N N . ASP A 1 183 ? 28.434 -7.605 -39.854 1.00 52.25 183 ASP A N 1
ATOM 1397 C CA . ASP A 1 183 ? 27.030 -7.284 -39.586 1.00 52.25 183 ASP A CA 1
ATOM 1398 C C . ASP A 1 183 ? 26.858 -6.516 -38.267 1.00 52.25 183 ASP A C 1
ATOM 1400 O O . ASP A 1 183 ? 26.049 -5.590 -38.199 1.00 52.25 183 ASP A O 1
ATOM 1404 N N . LEU A 1 184 ? 27.663 -6.825 -37.241 1.00 53.59 184 LEU A N 1
ATOM 1405 C CA . LEU A 1 184 ? 27.730 -6.053 -35.992 1.00 53.59 184 LEU A CA 1
ATOM 1406 C C . LEU A 1 184 ? 28.210 -4.621 -36.241 1.00 53.59 184 LEU A C 1
ATOM 1408 O O . LEU A 1 184 ? 27.596 -3.679 -35.745 1.00 53.59 184 LEU A O 1
ATOM 1412 N N . GLN A 1 185 ? 29.268 -4.436 -37.037 1.00 49.25 185 GLN A N 1
ATOM 1413 C CA . GLN A 1 185 ? 29.780 -3.111 -37.400 1.00 49.25 185 GLN A CA 1
ATOM 1414 C C . GLN A 1 185 ? 28.760 -2.305 -38.213 1.00 49.25 185 GLN A C 1
ATOM 1416 O O . GLN A 1 185 ? 28.540 -1.130 -37.920 1.00 49.25 185 GLN A O 1
ATOM 1421 N N . LYS A 1 186 ? 28.086 -2.933 -39.187 1.00 57.62 186 LYS A N 1
ATOM 1422 C CA . LYS A 1 186 ? 27.039 -2.287 -39.995 1.00 57.62 186 LYS A CA 1
ATOM 1423 C C . LYS A 1 186 ? 25.800 -1.939 -39.163 1.00 57.62 186 LYS A C 1
ATOM 1425 O O . LYS A 1 186 ? 25.249 -0.852 -39.316 1.00 57.62 186 LYS A O 1
ATOM 1430 N N . SER A 1 187 ? 25.389 -2.825 -38.257 1.00 52.00 187 SER A N 1
ATOM 1431 C CA . SER A 1 187 ? 24.276 -2.591 -37.332 1.00 52.00 187 SER A CA 1
ATOM 1432 C C . SER A 1 187 ? 24.602 -1.484 -36.323 1.00 52.00 187 SER A C 1
ATOM 1434 O O . SER A 1 187 ? 23.793 -0.577 -36.147 1.00 52.00 187 SER A O 1
ATOM 1436 N N . MET A 1 188 ? 25.810 -1.470 -35.739 1.00 55.53 188 MET A N 1
ATOM 1437 C CA . MET A 1 188 ? 26.270 -0.379 -34.867 1.00 55.53 188 MET A CA 1
ATOM 1438 C C . MET A 1 188 ? 26.286 0.968 -35.594 1.00 55.53 188 MET A C 1
ATOM 1440 O O . MET A 1 188 ? 25.715 1.920 -35.078 1.00 55.53 188 MET A O 1
ATOM 1444 N N . LEU A 1 189 ? 26.842 1.041 -36.809 1.00 55.72 189 LEU A N 1
ATOM 1445 C CA . LEU A 1 189 ? 26.831 2.261 -37.628 1.00 55.72 189 LEU A CA 1
ATOM 1446 C C . LEU A 1 189 ? 25.409 2.789 -37.864 1.00 55.72 189 LEU A C 1
ATOM 1448 O O . LEU A 1 189 ? 25.156 3.980 -37.707 1.00 55.72 189 LEU A O 1
ATOM 1452 N N . LEU A 1 190 ? 24.468 1.901 -38.192 1.00 56.69 190 LEU A N 1
ATOM 1453 C CA . LEU A 1 190 ? 23.071 2.269 -38.435 1.00 56.69 190 LEU A CA 1
ATOM 1454 C C . LEU A 1 190 ? 22.318 2.660 -37.152 1.00 56.69 190 LEU A C 1
ATOM 1456 O O . LEU A 1 190 ? 21.425 3.505 -37.211 1.00 56.69 190 LEU A O 1
ATOM 1460 N N . LEU A 1 191 ? 22.658 2.061 -36.008 1.00 56.69 191 LEU A N 1
ATOM 1461 C CA . LEU A 1 191 ? 22.105 2.406 -34.695 1.00 56.69 191 LEU A CA 1
ATOM 1462 C C . LEU A 1 191 ? 22.607 3.778 -34.226 1.00 56.69 191 LEU A C 1
ATOM 1464 O O . LEU A 1 191 ? 21.793 4.629 -33.888 1.00 56.69 191 LEU A O 1
ATOM 1468 N N . THR A 1 192 ? 23.913 4.040 -34.314 1.00 58.00 192 THR A N 1
ATOM 1469 C CA . THR A 1 192 ? 24.503 5.348 -33.985 1.00 58.00 192 THR A CA 1
ATOM 1470 C C . THR A 1 192 ? 23.941 6.463 -34.867 1.00 58.00 192 THR A C 1
ATOM 1472 O O . THR A 1 192 ? 23.701 7.573 -34.397 1.00 58.00 192 THR A O 1
ATOM 1475 N N . GLN A 1 193 ? 23.665 6.169 -36.140 1.00 56.59 193 GLN A N 1
ATOM 1476 C CA . GLN A 1 193 ? 23.009 7.113 -37.043 1.00 56.59 193 GLN A CA 1
ATOM 1477 C C . GLN A 1 193 ? 21.570 7.433 -36.595 1.00 56.59 193 GLN A C 1
ATOM 1479 O O . GLN A 1 193 ? 21.141 8.581 -36.674 1.00 56.59 193 GLN A O 1
ATOM 1484 N N . ASN A 1 194 ? 20.828 6.447 -36.080 1.00 58.94 194 ASN A N 1
ATOM 1485 C CA . ASN A 1 194 ? 19.479 6.654 -35.547 1.00 58.94 194 ASN A CA 1
ATOM 1486 C C . ASN A 1 194 ? 19.477 7.451 -34.228 1.00 58.94 194 ASN A C 1
ATOM 1488 O O . ASN A 1 194 ? 18.642 8.343 -34.058 1.00 58.94 194 ASN A O 1
ATOM 1492 N N . ASP A 1 195 ? 20.435 7.181 -33.340 1.00 56.06 195 ASP A N 1
ATOM 1493 C CA . ASP A 1 195 ? 20.605 7.909 -32.076 1.00 56.06 195 ASP A CA 1
ATOM 1494 C C . ASP A 1 195 ? 20.943 9.388 -32.328 1.00 56.06 195 ASP A C 1
ATOM 1496 O O . ASP A 1 195 ? 20.347 10.275 -31.716 1.00 56.06 195 ASP A O 1
ATOM 1500 N N . LEU A 1 196 ? 21.819 9.673 -33.300 1.00 55.91 196 LEU A N 1
ATOM 1501 C CA . LEU A 1 196 ? 22.140 11.040 -33.730 1.00 55.91 196 LEU A CA 1
ATOM 1502 C C . LEU A 1 196 ? 20.915 11.790 -34.270 1.00 55.91 196 LEU A C 1
ATOM 1504 O O . LEU A 1 196 ? 20.720 12.959 -33.938 1.00 55.91 196 LEU A O 1
ATOM 1508 N N . HIS A 1 197 ? 20.068 11.129 -35.064 1.00 64.50 197 HIS A N 1
ATOM 1509 C CA . HIS A 1 197 ? 18.822 11.732 -35.545 1.00 64.50 197 HIS A CA 1
ATOM 1510 C C . HIS A 1 197 ? 17.832 12.013 -34.408 1.00 64.50 197 HIS A C 1
ATOM 1512 O O . HIS A 1 197 ? 17.183 13.057 -34.402 1.00 64.50 197 HIS A O 1
ATOM 1518 N N . THR A 1 198 ? 17.729 11.110 -33.433 1.00 58.56 198 THR A N 1
ATOM 1519 C CA . THR A 1 198 ? 16.838 11.288 -32.277 1.00 58.56 198 THR A CA 1
ATOM 1520 C C . THR A 1 198 ? 17.305 12.438 -31.385 1.00 58.56 198 THR A C 1
ATOM 1522 O O . THR A 1 198 ? 16.492 13.275 -30.997 1.00 58.56 198 THR A O 1
ATOM 1525 N N . PHE A 1 199 ? 18.611 12.529 -31.122 1.00 52.50 199 PHE A N 1
ATOM 1526 C CA . PHE A 1 199 ? 19.207 13.638 -30.380 1.00 52.50 199 PHE A CA 1
ATOM 1527 C C . PHE A 1 199 ? 18.995 14.983 -31.087 1.00 52.50 199 PHE A C 1
ATOM 1529 O O . PHE A 1 199 ? 18.568 15.943 -30.450 1.00 52.50 199 PHE A O 1
ATOM 1536 N N . ALA A 1 200 ? 19.217 15.049 -32.405 1.00 60.81 200 ALA A N 1
ATOM 1537 C CA . ALA A 1 200 ? 18.983 16.265 -33.185 1.00 60.81 200 ALA A CA 1
ATOM 1538 C C . ALA A 1 200 ? 17.524 16.746 -33.077 1.00 60.81 200 ALA A C 1
ATOM 1540 O O . ALA A 1 200 ? 17.283 17.911 -32.772 1.00 60.81 200 ALA A O 1
ATOM 1541 N N . ASN A 1 201 ? 16.556 15.834 -33.207 1.00 62.38 201 ASN A N 1
ATOM 1542 C CA . ASN A 1 201 ? 15.137 16.171 -33.070 1.00 62.38 201 ASN A CA 1
ATOM 1543 C C . ASN A 1 201 ? 14.782 16.684 -31.661 1.00 62.38 201 ASN A C 1
ATOM 1545 O O . ASN A 1 201 ? 13.963 17.589 -31.526 1.00 62.38 201 ASN A O 1
ATOM 1549 N N . GLN A 1 202 ? 15.377 16.120 -30.604 1.00 52.16 202 GLN A N 1
ATOM 1550 C CA . GLN A 1 202 ? 15.159 16.590 -29.230 1.00 52.16 202 GLN A CA 1
ATOM 1551 C C . GLN A 1 202 ? 15.749 17.987 -29.000 1.00 52.16 202 GLN A C 1
ATOM 1553 O O . GLN A 1 202 ? 15.106 18.822 -28.367 1.00 52.16 202 GLN A O 1
ATOM 1558 N N . VAL A 1 203 ? 16.934 18.263 -29.554 1.00 55.41 203 VAL A N 1
ATOM 1559 C CA . VAL A 1 203 ? 17.549 19.599 -29.513 1.00 55.41 203 VAL A CA 1
ATOM 1560 C C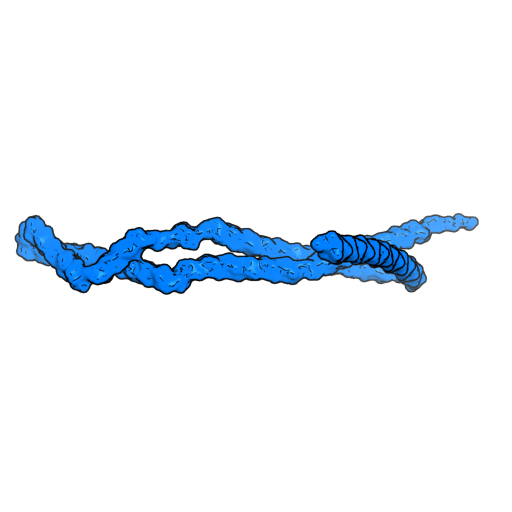 . VAL A 1 203 ? 16.675 20.630 -30.229 1.00 55.41 203 VAL A C 1
ATOM 1562 O O . VAL A 1 203 ? 16.476 21.721 -29.699 1.00 55.41 203 VAL A O 1
ATOM 1565 N N . ASP A 1 204 ? 16.099 20.289 -31.383 1.00 73.31 204 ASP A N 1
ATOM 1566 C CA . ASP A 1 204 ? 15.197 21.189 -32.111 1.00 73.31 204 ASP A CA 1
ATOM 1567 C C . ASP A 1 204 ? 13.926 21.518 -31.306 1.00 73.31 204 ASP A C 1
ATOM 1569 O O . ASP A 1 204 ? 13.517 22.680 -31.235 1.00 73.31 204 ASP A O 1
ATOM 1573 N N . VAL A 1 205 ? 13.336 20.524 -30.629 1.00 66.50 205 VAL A N 1
ATOM 1574 C CA . VAL A 1 205 ? 12.166 20.728 -29.754 1.00 66.50 205 VAL A CA 1
ATOM 1575 C C . VAL A 1 205 ? 12.494 21.660 -28.584 1.00 66.50 205 VAL A C 1
ATOM 1577 O O . VAL A 1 205 ? 11.723 22.581 -28.300 1.00 66.50 205 VAL A O 1
ATOM 1580 N N . GLU A 1 206 ? 13.636 21.461 -27.924 1.00 54.94 206 GLU A N 1
ATOM 1581 C CA . GLU A 1 206 ? 14.086 22.321 -26.822 1.00 54.94 206 GLU A CA 1
ATOM 1582 C C . GLU A 1 206 ? 14.388 23.752 -27.290 1.00 54.94 206 GLU A C 1
ATOM 1584 O O . GLU A 1 206 ? 14.011 24.726 -26.632 1.00 54.94 206 GLU A O 1
ATOM 1589 N N . LEU A 1 207 ? 14.995 23.915 -28.470 1.00 67.94 207 LEU A N 1
ATOM 1590 C CA . LEU A 1 207 ? 15.218 25.234 -29.068 1.00 67.94 207 LEU A CA 1
ATOM 1591 C C . LEU A 1 207 ? 13.900 25.971 -29.346 1.00 67.94 207 LEU A C 1
ATOM 1593 O O . LEU A 1 207 ? 13.816 27.181 -29.119 1.00 67.94 207 LEU A O 1
ATOM 1597 N N . ASP A 1 208 ? 12.862 25.271 -29.798 1.00 79.12 208 ASP A N 1
ATOM 1598 C CA . ASP A 1 208 ? 11.542 25.866 -30.027 1.00 79.12 208 ASP A CA 1
ATOM 1599 C C . ASP A 1 208 ? 10.777 26.172 -28.731 1.00 79.12 208 ASP A C 1
ATOM 1601 O O . ASP A 1 208 ? 10.012 27.142 -28.678 1.00 79.12 208 ASP A O 1
ATOM 1605 N N . LEU A 1 209 ? 10.978 25.396 -27.663 1.00 75.50 209 LEU A N 1
ATOM 1606 C CA . LEU A 1 209 ? 10.462 25.731 -26.331 1.00 75.50 209 LEU A CA 1
ATOM 1607 C C . LEU A 1 209 ? 11.144 26.985 -25.772 1.00 75.50 209 LEU A C 1
ATOM 1609 O O . LEU A 1 209 ? 10.462 27.896 -25.305 1.00 75.50 209 LEU A O 1
ATOM 1613 N N . LEU A 1 210 ? 12.469 27.095 -25.900 1.00 70.94 210 LEU A N 1
ATOM 1614 C CA . LEU A 1 210 ? 13.225 28.279 -25.476 1.00 70.94 210 LEU A CA 1
ATOM 1615 C C . LEU A 1 210 ? 12.802 29.554 -26.219 1.00 70.94 210 LEU A C 1
ATOM 1617 O O . LEU A 1 210 ? 12.703 30.619 -25.602 1.00 70.94 210 LEU A O 1
ATOM 1621 N N . LYS A 1 211 ? 12.516 29.469 -27.527 1.00 83.50 211 LYS A N 1
ATOM 1622 C CA . LYS A 1 211 ? 11.966 30.603 -28.294 1.00 83.50 211 LYS A CA 1
ATOM 1623 C C . LYS A 1 211 ? 10.615 31.051 -27.737 1.00 83.50 211 LYS A C 1
ATOM 1625 O O . LYS A 1 211 ? 10.448 32.240 -27.475 1.00 83.50 211 LYS A O 1
ATOM 1630 N N . ARG A 1 212 ? 9.698 30.111 -27.485 1.00 81.06 212 ARG A N 1
ATOM 1631 C CA . ARG A 1 212 ? 8.377 30.407 -26.903 1.00 81.06 212 ARG A CA 1
ATOM 1632 C C . ARG A 1 212 ? 8.483 31.018 -25.509 1.00 81.06 212 ARG A C 1
ATOM 1634 O O . ARG A 1 212 ? 7.874 32.050 -25.253 1.00 81.06 212 ARG A O 1
ATOM 1641 N N . TYR A 1 213 ? 9.346 30.483 -24.645 1.00 79.00 213 TYR A N 1
ATOM 1642 C CA . TYR A 1 213 ? 9.587 31.083 -23.329 1.00 79.00 213 TYR A CA 1
ATOM 1643 C C . TYR A 1 213 ? 10.096 32.523 -23.419 1.00 79.00 213 TYR A C 1
ATOM 1645 O O . TYR A 1 213 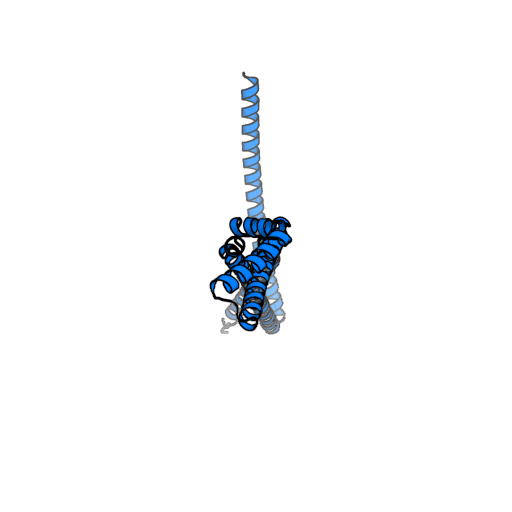? 9.699 33.374 -22.623 1.00 79.00 213 TYR A O 1
ATOM 1653 N N . LYS A 1 214 ? 10.956 32.828 -24.395 1.00 84.69 214 LYS A N 1
ATOM 1654 C CA . LYS A 1 214 ? 11.427 34.196 -24.634 1.00 84.69 214 LYS A CA 1
ATOM 1655 C C . LYS A 1 214 ? 10.295 35.125 -25.092 1.00 84.69 214 LYS A C 1
ATOM 1657 O O . LYS A 1 214 ? 10.273 36.290 -24.694 1.00 84.69 214 LYS A O 1
ATOM 1662 N N . GLU A 1 215 ? 9.373 34.636 -25.916 1.00 86.38 215 GLU A N 1
ATOM 1663 C CA . GLU A 1 215 ? 8.183 35.382 -26.345 1.00 86.38 215 GLU A CA 1
ATOM 1664 C C . GLU A 1 215 ? 7.243 35.667 -25.167 1.00 86.38 215 GLU A C 1
ATOM 1666 O O . GLU A 1 215 ? 6.874 36.823 -24.949 1.00 86.38 215 GLU A O 1
ATOM 1671 N N . ASP A 1 216 ? 6.954 34.660 -24.345 1.00 84.75 216 ASP A N 1
ATOM 1672 C CA . ASP A 1 216 ? 6.126 34.805 -23.144 1.00 84.75 216 ASP A CA 1
ATOM 1673 C C . ASP A 1 216 ? 6.745 35.787 -22.142 1.00 84.75 216 ASP A C 1
ATOM 1675 O O . ASP A 1 216 ? 6.061 36.664 -21.607 1.00 84.75 216 ASP A O 1
ATOM 1679 N N . LEU A 1 217 ? 8.065 35.720 -21.938 1.00 86.25 217 LEU A N 1
ATOM 1680 C CA . LEU A 1 217 ? 8.783 36.663 -21.080 1.00 86.25 217 LEU A CA 1
ATOM 1681 C C . LEU A 1 217 ? 8.634 38.110 -21.581 1.00 86.25 217 LEU A C 1
ATOM 1683 O O . LEU A 1 217 ? 8.454 39.034 -20.784 1.00 86.25 217 LEU A O 1
ATOM 1687 N N . ASN A 1 218 ? 8.674 38.321 -22.900 1.00 88.56 218 ASN A N 1
ATOM 1688 C CA . ASN A 1 218 ? 8.450 39.638 -23.495 1.00 88.56 218 ASN A CA 1
ATOM 1689 C C . ASN A 1 218 ? 7.006 40.121 -23.286 1.00 88.56 218 ASN A C 1
ATOM 1691 O O . ASN A 1 218 ? 6.797 41.301 -22.996 1.00 88.56 218 ASN A O 1
ATOM 1695 N N . LEU A 1 219 ? 6.011 39.234 -23.385 1.00 88.00 219 LEU A N 1
ATOM 1696 C CA . LEU A 1 219 ? 4.607 39.563 -23.105 1.00 88.00 219 LEU A CA 1
ATOM 1697 C C . LEU A 1 219 ? 4.388 39.956 -21.639 1.00 88.00 219 LEU A C 1
ATOM 1699 O O . LEU A 1 219 ? 3.708 40.952 -21.362 1.00 88.00 219 LEU A O 1
ATOM 1703 N N . ILE A 1 220 ? 5.006 39.229 -20.706 1.00 86.88 220 ILE A N 1
ATOM 1704 C CA . ILE A 1 220 ? 4.980 39.553 -19.274 1.00 86.88 220 ILE A CA 1
ATOM 1705 C C . ILE A 1 220 ? 5.624 40.919 -19.040 1.00 86.88 220 ILE A C 1
ATOM 1707 O O . ILE A 1 220 ? 5.021 41.784 -18.405 1.00 86.88 220 ILE A O 1
ATOM 1711 N N . LYS A 1 221 ? 6.813 41.156 -19.605 1.00 86.12 221 LYS A N 1
ATOM 1712 C CA . LYS A 1 221 ? 7.524 42.433 -19.470 1.00 86.12 221 LYS A CA 1
ATOM 1713 C C . LYS A 1 221 ? 6.690 43.605 -19.989 1.00 86.12 221 LYS A C 1
ATOM 1715 O O . LYS A 1 221 ? 6.557 44.608 -19.295 1.00 86.12 221 LYS A O 1
ATOM 1720 N N . ASN A 1 222 ? 6.069 43.456 -21.157 1.00 87.38 222 ASN A N 1
ATOM 1721 C CA . ASN A 1 222 ? 5.180 44.472 -21.722 1.00 87.38 222 ASN A CA 1
ATOM 1722 C C . ASN A 1 222 ? 3.960 44.736 -20.830 1.00 87.38 222 ASN A C 1
ATOM 1724 O O . ASN A 1 222 ? 3.549 45.886 -20.675 1.00 87.38 222 ASN A O 1
ATOM 1728 N N . SER A 1 223 ? 3.387 43.691 -20.231 1.00 85.75 223 SER A N 1
ATOM 1729 C CA . SER A 1 223 ? 2.268 43.825 -19.291 1.00 85.75 223 SER A CA 1
ATOM 1730 C C . SER A 1 223 ? 2.679 44.571 -18.019 1.00 85.75 223 SER A C 1
ATOM 1732 O O . SER A 1 223 ? 1.969 45.483 -17.601 1.00 85.75 223 SER A O 1
ATOM 1734 N N . ILE A 1 224 ? 3.853 44.261 -17.454 1.00 85.19 224 ILE A N 1
ATOM 1735 C CA . ILE A 1 224 ? 4.421 44.985 -16.304 1.00 85.19 224 ILE A CA 1
ATOM 1736 C C . ILE A 1 224 ? 4.627 46.461 -16.652 1.00 85.19 224 ILE A C 1
ATOM 1738 O O . ILE A 1 224 ? 4.187 47.330 -15.907 1.00 85.19 224 ILE A O 1
ATOM 1742 N N . THR A 1 225 ? 5.235 46.764 -17.803 1.00 83.50 225 THR A N 1
ATOM 1743 C CA . THR A 1 225 ? 5.456 48.150 -18.238 1.00 83.50 225 THR A CA 1
ATOM 1744 C C . THR A 1 225 ? 4.146 48.925 -18.382 1.00 83.50 225 THR A C 1
ATOM 1746 O O . THR A 1 225 ? 4.075 50.066 -17.927 1.00 83.50 225 THR A O 1
ATOM 1749 N N . LYS A 1 226 ? 3.099 48.318 -18.960 1.00 81.69 226 LYS A N 1
ATOM 1750 C CA . LYS A 1 226 ? 1.763 48.933 -19.065 1.00 81.69 226 LYS A CA 1
ATOM 1751 C C . LYS A 1 226 ? 1.133 49.199 -17.698 1.00 81.69 226 LYS A C 1
ATOM 1753 O O . LYS A 1 226 ? 0.536 50.249 -17.494 1.00 81.69 226 LYS A O 1
ATOM 1758 N N . LEU A 1 227 ? 1.266 48.261 -16.762 1.00 78.25 227 LEU A N 1
ATOM 1759 C CA . LEU A 1 227 ? 0.755 48.438 -15.403 1.00 78.25 227 LEU A CA 1
ATOM 1760 C C . LEU A 1 227 ? 1.490 49.566 -14.673 1.00 78.25 227 LEU A C 1
ATOM 1762 O O . LEU A 1 227 ? 0.833 50.414 -14.084 1.00 78.25 227 LEU A O 1
ATOM 1766 N N . SER A 1 228 ? 2.820 49.633 -14.769 1.00 73.00 228 SER A N 1
ATOM 1767 C CA . SER A 1 228 ? 3.595 50.727 -14.171 1.00 73.00 228 SER A CA 1
ATOM 1768 C C . SER A 1 228 ? 3.257 52.091 -14.777 1.00 73.00 228 SER A C 1
ATOM 1770 O O . SER A 1 228 ? 3.085 53.050 -14.038 1.00 73.00 228 SER A O 1
ATOM 1772 N N . THR A 1 229 ? 3.082 52.182 -16.098 1.00 71.62 229 THR A N 1
ATOM 1773 C CA . THR A 1 229 ? 2.720 53.456 -16.751 1.00 71.62 229 THR A CA 1
ATOM 1774 C C . THR A 1 229 ? 1.299 53.920 -16.434 1.00 71.62 229 THR A C 1
ATOM 1776 O O . THR A 1 229 ? 1.083 55.120 -16.335 1.00 71.62 229 THR A O 1
ATOM 1779 N N . ASN A 1 230 ? 0.347 53.005 -16.216 1.00 59.94 230 ASN A N 1
ATOM 1780 C CA . ASN A 1 230 ? -1.009 53.368 -15.787 1.00 59.94 230 ASN A CA 1
ATOM 1781 C C . ASN A 1 230 ? -1.069 53.858 -14.329 1.00 59.94 230 ASN A C 1
ATOM 1783 O O . ASN A 1 230 ? -1.944 54.654 -13.995 1.00 59.94 230 ASN A O 1
ATOM 1787 N N . VAL A 1 231 ? -0.159 53.394 -13.465 1.00 56.84 231 VAL A N 1
ATOM 1788 C CA . VAL A 1 231 ? -0.062 53.853 -12.068 1.00 56.84 231 VAL A CA 1
ATOM 1789 C C . VAL A 1 231 ? 0.515 55.272 -11.985 1.00 56.84 231 VAL A C 1
ATOM 1791 O O . VAL A 1 231 ? 0.047 56.050 -11.164 1.00 56.84 231 VAL A O 1
ATOM 1794 N N . ASP A 1 232 ? 1.442 55.645 -12.872 1.00 51.69 232 ASP A N 1
ATOM 1795 C CA . ASP A 1 232 ? 2.071 56.979 -12.885 1.00 51.69 232 ASP A CA 1
ATOM 1796 C C . ASP A 1 232 ? 1.196 58.092 -13.514 1.00 51.69 232 ASP A C 1
ATOM 1798 O O . ASP A 1 232 ? 1.553 59.268 -13.455 1.00 51.69 232 ASP A O 1
ATOM 1802 N N . THR A 1 233 ? 0.056 57.749 -14.128 1.00 51.81 233 THR A N 1
ATOM 1803 C CA . THR A 1 233 ? -0.875 58.707 -14.769 1.00 51.81 233 THR A CA 1
ATOM 1804 C C . THR A 1 233 ? -2.151 59.002 -13.968 1.00 51.81 233 THR A C 1
ATOM 1806 O O . THR A 1 233 ? -3.070 59.618 -14.512 1.00 51.81 233 THR A O 1
ATOM 1809 N N . THR A 1 234 ? -2.222 58.578 -12.701 1.00 45.34 234 THR A N 1
ATOM 1810 C CA . THR A 1 234 ? -3.326 58.898 -11.767 1.00 45.34 234 THR A CA 1
ATOM 1811 C C . THR A 1 234 ? -2.810 59.754 -10.622 1.00 45.34 234 THR A C 1
ATOM 1813 O O . THR A 1 234 ? -3.537 60.690 -10.222 1.00 45.34 234 THR A O 1
#